Protein AF-A0A2G9U9J7-F1 (afdb_monomer_lite)

Organism: Teladorsagia circumcincta (NCBI:txid45464)

Structure (mmCIF, N/CA/C/O backbone):
data_AF-A0A2G9U9J7-F1
#
_entry.id   AF-A0A2G9U9J7-F1
#
loop_
_atom_site.group_PDB
_atom_site.id
_atom_site.type_symbol
_atom_site.label_atom_id
_atom_site.label_alt_id
_atom_site.label_comp_id
_atom_site.label_asym_id
_atom_site.label_entity_id
_atom_site.label_seq_id
_atom_site.pdbx_PDB_ins_code
_atom_site.Cartn_x
_atom_site.Cartn_y
_atom_site.Cartn_z
_atom_site.occupancy
_atom_site.B_iso_or_equiv
_atom_site.auth_seq_id
_atom_site.auth_comp_id
_atom_site.auth_asym_id
_atom_site.auth_atom_id
_atom_site.pdbx_PDB_model_num
ATOM 1 N N . MET A 1 1 ? -18.001 -0.379 -33.365 1.00 44.28 1 MET A N 1
ATOM 2 C CA . MET A 1 1 ? -17.902 -1.811 -33.710 1.00 44.28 1 MET A CA 1
ATOM 3 C C . MET A 1 1 ? -16.550 -2.034 -34.376 1.00 44.28 1 MET A C 1
ATOM 5 O O . MET A 1 1 ? -16.417 -1.733 -35.549 1.00 44.28 1 MET A O 1
ATOM 9 N N . GLN A 1 2 ? -15.537 -2.455 -33.617 1.00 35.00 2 GLN A N 1
ATOM 10 C CA . GLN A 1 2 ? -14.385 -3.209 -34.125 1.00 35.00 2 GLN A CA 1
ATOM 11 C C . GLN A 1 2 ? -13.607 -3.737 -32.919 1.00 35.00 2 GLN A C 1
ATOM 13 O O . GLN A 1 2 ? -13.114 -2.971 -32.096 1.00 35.00 2 GLN A O 1
ATOM 18 N N . ALA A 1 3 ? -13.608 -5.059 -32.786 1.00 45.19 3 ALA A N 1
ATOM 19 C CA . ALA A 1 3 ? -12.825 -5.800 -31.817 1.00 45.19 3 ALA A CA 1
ATOM 20 C C . ALA A 1 3 ? -11.381 -5.915 -32.323 1.00 45.19 3 ALA A C 1
ATOM 22 O O . ALA A 1 3 ? -11.178 -6.211 -33.499 1.00 45.19 3 ALA A O 1
ATOM 23 N N . VAL A 1 4 ? -10.398 -5.756 -31.437 1.00 41.28 4 VAL A N 1
ATOM 24 C CA . VAL A 1 4 ? -9.069 -6.351 -31.619 1.00 41.28 4 VAL A CA 1
ATOM 25 C C . VAL A 1 4 ? -8.731 -7.078 -30.325 1.00 41.28 4 VAL A C 1
ATOM 27 O O . VAL A 1 4 ? -8.764 -6.495 -29.243 1.00 41.28 4 VAL A O 1
ATOM 30 N N . GLY A 1 5 ? -8.544 -8.388 -30.463 1.00 36.00 5 GLY A N 1
ATOM 31 C CA . GLY A 1 5 ? -8.403 -9.346 -29.380 1.00 36.00 5 GLY A CA 1
ATOM 32 C C . GLY A 1 5 ? -7.062 -9.288 -28.654 1.00 36.00 5 GLY A C 1
ATOM 33 O O . GLY A 1 5 ? -6.067 -8.744 -29.126 1.00 36.00 5 GLY A O 1
ATOM 34 N N . ILE A 1 6 ? -7.094 -9.895 -27.476 1.00 50.31 6 ILE A N 1
ATOM 35 C CA . ILE A 1 6 ? -5.992 -10.139 -26.555 1.00 50.31 6 ILE A CA 1
ATOM 36 C C . ILE A 1 6 ? -5.153 -11.295 -27.116 1.00 50.31 6 ILE A C 1
ATOM 38 O O . ILE A 1 6 ? -5.718 -12.307 -27.524 1.00 50.31 6 ILE A O 1
ATOM 42 N N . SER A 1 7 ? -3.825 -11.177 -27.098 1.00 34.78 7 SER A N 1
ATOM 43 C CA . SER A 1 7 ? -2.914 -12.327 -27.183 1.00 34.78 7 SER A CA 1
ATOM 44 C C . SER A 1 7 ? -1.520 -11.922 -26.696 1.00 34.78 7 SER A C 1
ATOM 46 O O . SER A 1 7 ? -0.608 -11.706 -27.491 1.00 34.78 7 SER A O 1
ATOM 48 N N . PHE A 1 8 ? -1.346 -11.811 -25.380 1.00 37.84 8 PHE A N 1
ATOM 49 C CA . PHE A 1 8 ? -0.042 -12.071 -24.772 1.00 37.84 8 PHE A CA 1
ATOM 50 C C . PHE A 1 8 ? -0.133 -13.477 -24.188 1.00 37.84 8 PHE A C 1
ATOM 52 O O . PHE A 1 8 ? -0.833 -13.703 -23.206 1.00 37.84 8 PHE A O 1
ATOM 59 N N . VAL A 1 9 ? 0.492 -14.432 -24.871 1.00 34.09 9 VAL A N 1
ATOM 60 C CA . VAL A 1 9 ? 0.689 -15.784 -24.356 1.00 34.09 9 VAL A CA 1
ATOM 61 C C . VAL A 1 9 ? 1.890 -15.695 -23.424 1.00 34.09 9 VAL A C 1
ATOM 63 O O . VAL A 1 9 ? 3.011 -15.475 -23.881 1.00 34.09 9 VAL A O 1
ATOM 66 N N . GLU A 1 10 ? 1.662 -15.804 -22.116 1.00 42.12 10 GLU A N 1
ATOM 67 C CA . GLU A 1 10 ? 2.739 -16.080 -21.167 1.00 42.12 10 GLU A CA 1
ATOM 68 C C . GLU A 1 10 ? 3.299 -17.461 -21.505 1.00 42.12 10 GLU A C 1
ATOM 70 O O . GLU A 1 10 ? 2.714 -18.502 -21.204 1.00 42.12 10 GLU A O 1
ATOM 75 N N . HIS A 1 11 ? 4.420 -17.476 -22.215 1.00 41.00 11 HIS A N 1
ATOM 76 C CA . HIS A 1 11 ? 5.154 -18.700 -22.456 1.00 41.00 11 HIS A CA 1
ATOM 77 C C . HIS A 1 11 ? 5.848 -19.112 -21.154 1.00 41.00 11 HIS A C 1
ATOM 79 O O . HIS A 1 11 ? 6.954 -18.672 -20.852 1.00 41.00 11 HIS A O 1
ATOM 85 N N . HIS A 1 12 ? 5.185 -19.979 -20.389 1.00 47.78 12 HIS A N 1
ATOM 86 C CA . HIS A 1 12 ? 5.797 -20.781 -19.332 1.00 47.78 12 HIS A CA 1
ATOM 87 C C . HIS A 1 12 ? 6.732 -21.829 -19.957 1.00 47.78 12 HIS A C 1
ATOM 89 O O . HIS A 1 12 ? 6.427 -23.019 -19.945 1.00 47.78 12 HIS A O 1
ATOM 95 N N . LEU A 1 13 ? 7.851 -21.402 -20.552 1.00 50.25 13 LEU A N 1
ATOM 96 C CA . LEU A 1 13 ? 8.919 -22.345 -20.878 1.00 50.25 13 LEU A CA 1
ATOM 97 C C . LEU A 1 13 ? 9.679 -22.678 -19.597 1.00 50.25 13 LEU A C 1
ATOM 99 O O . LEU A 1 13 ? 10.177 -21.793 -18.898 1.00 50.25 13 LEU A O 1
ATOM 103 N N . THR A 1 14 ? 9.766 -23.966 -19.288 1.00 59.34 14 THR A N 1
ATOM 104 C CA . THR A 1 14 ? 10.637 -24.465 -18.225 1.00 59.34 14 THR A CA 1
ATOM 105 C C . THR A 1 14 ? 12.101 -24.347 -18.653 1.00 59.34 14 THR A C 1
ATOM 107 O O . THR A 1 14 ? 12.420 -24.338 -19.842 1.00 59.34 14 THR A O 1
ATOM 110 N N . ILE A 1 15 ? 13.016 -24.253 -17.684 1.00 56.69 15 ILE A N 1
ATOM 111 C CA . ILE A 1 15 ? 14.458 -24.040 -17.927 1.00 56.69 15 ILE A CA 1
ATOM 112 C C . ILE A 1 15 ? 15.051 -25.104 -18.871 1.00 56.69 15 ILE A C 1
ATOM 114 O O . ILE A 1 15 ? 15.936 -24.797 -19.666 1.00 56.69 15 ILE A O 1
ATOM 118 N N . GLU A 1 16 ? 14.516 -26.326 -18.851 1.00 60.03 16 GLU A N 1
ATOM 119 C CA . GLU A 1 16 ? 14.898 -27.398 -19.777 1.00 60.03 16 GLU A CA 1
ATOM 120 C C . GLU A 1 16 ? 14.586 -27.062 -21.242 1.00 60.03 16 GLU A C 1
ATOM 122 O O . GLU A 1 16 ? 15.424 -27.287 -22.107 1.00 60.03 16 GLU A O 1
ATOM 127 N N . GLN A 1 17 ? 13.439 -26.440 -21.524 1.00 61.03 17 GLN A N 1
ATOM 128 C CA . GLN A 1 17 ? 13.050 -26.048 -22.885 1.00 61.03 17 GLN A CA 1
ATOM 129 C C . GLN A 1 17 ? 13.850 -24.842 -23.396 1.00 61.03 17 GLN A C 1
ATOM 131 O O . GLN A 1 17 ? 14.007 -24.660 -24.602 1.00 61.03 17 GLN A O 1
ATOM 136 N N . LEU A 1 18 ? 14.371 -24.014 -22.486 1.00 59.53 18 LEU A N 1
ATOM 137 C CA . LEU A 1 18 ? 15.220 -22.874 -22.834 1.00 59.53 18 LEU A CA 1
ATOM 138 C C . LEU A 1 18 ? 16.621 -23.318 -23.291 1.00 59.53 18 LEU A C 1
ATOM 140 O O . LEU A 1 18 ? 17.236 -22.659 -24.128 1.00 59.53 18 LEU A O 1
ATOM 144 N N . LYS A 1 19 ? 17.098 -24.456 -22.769 1.00 56.75 19 LYS A N 1
ATOM 145 C CA . LYS A 1 19 ? 18.410 -25.038 -23.081 1.00 56.75 19 LYS A CA 1
ATOM 146 C C . LYS A 1 19 ? 18.500 -25.550 -24.521 1.00 56.75 19 LYS A C 1
ATOM 148 O O . LYS A 1 19 ? 19.549 -25.427 -25.141 1.00 56.75 19 LYS A O 1
ATOM 153 N N . ASP A 1 20 ? 17.390 -26.037 -25.070 1.00 59.91 20 ASP A N 1
ATOM 154 C CA . ASP A 1 20 ? 17.310 -26.487 -26.466 1.00 59.91 20 ASP A CA 1
ATOM 155 C C . ASP A 1 20 ? 17.302 -25.319 -27.470 1.00 59.91 20 ASP A C 1
ATOM 157 O O . ASP A 1 20 ? 17.722 -25.475 -28.616 1.00 59.91 20 ASP A O 1
ATOM 161 N N . LEU A 1 21 ? 16.847 -24.133 -27.046 1.00 57.69 21 LEU A N 1
ATOM 162 C CA . LEU A 1 21 ? 16.817 -22.918 -27.872 1.00 57.69 21 LEU A CA 1
ATOM 163 C C . LEU A 1 21 ? 18.169 -22.190 -27.918 1.00 57.69 21 LEU A C 1
ATOM 165 O O . LEU A 1 21 ? 18.455 -21.507 -28.900 1.00 57.69 21 LEU A O 1
ATOM 169 N N . TYR A 1 22 ? 18.996 -22.344 -26.881 1.00 55.12 22 TYR A N 1
ATOM 170 C CA . TYR A 1 22 ? 20.322 -21.727 -26.774 1.00 55.12 22 TYR A CA 1
ATOM 171 C C . TYR A 1 22 ? 21.351 -22.742 -26.246 1.00 55.12 22 TYR A C 1
ATOM 173 O O . TYR A 1 22 ? 21.801 -22.630 -25.099 1.00 55.12 22 TYR A O 1
ATOM 181 N N . PRO A 1 23 ? 21.736 -23.729 -27.075 1.00 56.53 23 PRO A N 1
ATOM 182 C CA . PRO A 1 23 ? 22.537 -24.882 -26.655 1.00 56.53 23 PRO A CA 1
ATOM 183 C C . PRO A 1 23 ? 23.941 -24.519 -26.153 1.00 56.53 23 PRO A C 1
ATOM 185 O O . PRO A 1 23 ? 24.514 -25.264 -25.359 1.00 56.53 23 PRO A O 1
ATOM 188 N N . ASP A 1 24 ? 24.461 -23.359 -26.559 1.00 53.91 24 ASP A N 1
ATOM 189 C CA . ASP A 1 24 ? 25.788 -22.866 -26.174 1.00 53.91 24 ASP A CA 1
ATOM 190 C C . ASP A 1 24 ? 25.764 -21.940 -24.940 1.00 53.91 24 ASP A C 1
ATOM 192 O O . ASP A 1 24 ? 26.797 -21.404 -24.548 1.00 53.91 24 ASP A O 1
ATOM 196 N N . SER A 1 25 ? 24.596 -21.728 -24.318 1.00 56.06 25 SER A N 1
ATOM 197 C CA . SER A 1 25 ? 24.459 -20.883 -23.124 1.00 56.06 25 SER A CA 1
ATOM 198 C C . SER A 1 25 ? 24.381 -21.729 -21.852 1.00 56.06 25 SER A C 1
ATOM 200 O O . SER A 1 25 ? 23.461 -22.525 -21.655 1.00 56.06 25 SER A O 1
ATOM 202 N N . TYR A 1 26 ? 25.365 -21.574 -20.966 1.00 60.03 26 TYR A N 1
ATOM 203 C CA . TYR A 1 26 ? 25.379 -22.258 -19.676 1.00 60.03 26 TYR A CA 1
ATOM 204 C C . TYR A 1 26 ? 24.763 -21.359 -18.602 1.00 60.03 26 TYR A C 1
ATOM 206 O O . TYR A 1 26 ? 25.344 -20.337 -18.245 1.00 60.03 26 TYR A O 1
ATOM 214 N N . ILE A 1 27 ? 23.593 -21.743 -18.078 1.00 57.31 27 ILE A N 1
ATOM 215 C CA . ILE A 1 27 ? 22.901 -21.028 -16.996 1.00 57.31 27 ILE A CA 1
ATOM 216 C C . ILE A 1 27 ? 22.940 -21.876 -15.724 1.00 57.31 27 ILE A C 1
ATOM 218 O O . ILE A 1 27 ? 22.345 -22.953 -15.653 1.00 57.31 27 ILE A O 1
ATOM 222 N N . HIS A 1 28 ? 23.644 -21.385 -14.705 1.00 56.62 28 HIS A N 1
ATOM 223 C CA . HIS A 1 28 ? 23.811 -22.080 -13.433 1.00 56.62 28 HIS A CA 1
ATOM 224 C C . HIS A 1 28 ? 22.653 -21.723 -12.483 1.00 56.62 28 HIS A C 1
ATOM 226 O O . HIS A 1 28 ? 22.542 -20.591 -12.022 1.00 56.62 28 HIS A O 1
ATOM 232 N N . HIS A 1 29 ? 21.795 -22.698 -12.165 1.00 51.25 29 HIS A N 1
ATOM 233 C CA . HIS A 1 29 ? 20.535 -22.471 -11.434 1.00 51.25 29 HIS A CA 1
ATOM 234 C C . HIS A 1 29 ? 20.713 -21.948 -9.994 1.00 51.25 29 HIS A C 1
ATOM 236 O O . HIS A 1 29 ? 19.921 -21.137 -9.526 1.00 51.25 29 HIS A O 1
ATOM 242 N N . GLU A 1 30 ? 21.750 -22.401 -9.287 1.00 50.97 30 GLU A N 1
ATOM 243 C CA . GLU A 1 30 ? 22.008 -22.006 -7.891 1.00 50.97 30 GLU A CA 1
ATOM 244 C C . GLU A 1 30 ? 22.926 -20.783 -7.745 1.00 50.97 30 GLU A C 1
ATOM 246 O O . GLU A 1 30 ? 22.867 -20.102 -6.725 1.00 50.97 30 GLU A O 1
ATOM 251 N N . PHE A 1 31 ? 23.752 -20.484 -8.756 1.00 57.00 31 PHE A N 1
ATOM 252 C CA . PHE A 1 31 ? 24.765 -19.418 -8.712 1.00 57.00 31 PHE A CA 1
ATOM 253 C C . PHE A 1 31 ? 24.794 -18.659 -10.047 1.00 57.00 31 PHE A C 1
ATOM 255 O O . PHE A 1 31 ? 25.659 -18.929 -10.887 1.00 57.00 31 PHE A O 1
ATOM 262 N N . PRO A 1 32 ? 23.847 -17.730 -10.276 1.00 55.69 32 PRO A N 1
ATOM 263 C CA . PRO A 1 32 ? 23.648 -17.067 -11.565 1.00 55.69 32 PRO A CA 1
ATOM 264 C C . PRO A 1 32 ? 24.896 -16.346 -12.086 1.00 55.69 32 PRO A C 1
ATOM 266 O O . PRO A 1 32 ? 25.108 -16.306 -13.295 1.00 55.69 32 PRO A O 1
ATOM 269 N N . GLU A 1 33 ? 25.753 -15.845 -11.190 1.00 53.34 33 GLU A N 1
ATOM 270 C CA . GLU A 1 33 ? 27.039 -15.205 -11.504 1.00 53.34 33 GLU A CA 1
ATOM 271 C C . GLU A 1 33 ? 28.073 -16.114 -12.191 1.00 53.34 33 GLU A C 1
ATOM 273 O O . GLU A 1 33 ? 29.082 -15.622 -12.688 1.00 53.34 33 GLU A O 1
ATOM 278 N N . ARG A 1 34 ? 27.845 -17.433 -12.219 1.00 57.00 34 ARG A N 1
ATOM 279 C CA . ARG A 1 34 ? 28.685 -18.411 -12.932 1.00 57.00 34 ARG A CA 1
ATOM 280 C C . ARG A 1 34 ? 28.129 -18.801 -14.302 1.00 57.00 34 ARG A C 1
ATOM 282 O O . ARG A 1 34 ? 28.636 -19.738 -14.911 1.00 57.00 34 ARG A O 1
ATOM 289 N N . SER A 1 35 ? 27.064 -18.140 -14.747 1.00 60.69 35 SER A N 1
ATOM 290 C CA . SER A 1 35 ? 26.486 -18.363 -16.070 1.00 60.69 35 SER A CA 1
ATOM 291 C C . SER A 1 35 ? 27.290 -17.602 -17.121 1.00 60.69 35 SER A C 1
ATOM 293 O O . SER A 1 35 ? 27.672 -16.450 -16.899 1.00 60.69 35 SER A O 1
ATOM 295 N N . ASP A 1 36 ? 27.538 -18.231 -18.265 1.00 56.69 36 ASP A N 1
ATOM 296 C CA . ASP A 1 36 ? 28.312 -17.605 -19.336 1.00 56.69 36 ASP A CA 1
ATOM 297 C C . ASP A 1 36 ? 27.537 -16.420 -19.932 1.00 56.69 36 ASP A C 1
ATOM 299 O O . ASP A 1 36 ? 26.373 -16.542 -20.315 1.00 56.69 36 ASP A O 1
ATOM 303 N N . GLY A 1 37 ? 28.190 -15.254 -19.988 1.00 52.03 37 GLY A N 1
ATOM 304 C CA . GLY A 1 37 ? 27.630 -14.019 -20.551 1.00 52.03 37 GLY A CA 1
ATOM 305 C C . GLY A 1 37 ? 27.376 -12.880 -19.558 1.00 52.03 37 GLY A C 1
ATOM 306 O O . GLY A 1 37 ? 27.010 -11.793 -19.990 1.00 52.03 37 GLY A O 1
ATOM 307 N N . LEU A 1 38 ? 27.611 -13.070 -18.255 1.00 45.81 38 LEU A N 1
ATOM 308 C CA . LEU A 1 38 ? 27.608 -11.977 -17.273 1.00 45.81 38 LEU A CA 1
ATOM 309 C C . LEU A 1 38 ? 29.035 -11.671 -16.807 1.00 45.81 38 LEU A C 1
ATOM 311 O O . LEU A 1 38 ? 29.519 -12.215 -15.817 1.00 45.81 38 LEU A O 1
ATOM 315 N N . HIS A 1 39 ? 29.724 -10.764 -17.505 1.00 43.31 39 HIS A N 1
ATOM 316 C CA . HIS A 1 39 ? 30.959 -10.193 -16.968 1.00 43.31 39 HIS A CA 1
ATOM 317 C C . HIS A 1 39 ? 30.626 -9.338 -15.732 1.00 43.31 39 HIS A C 1
ATOM 319 O O . HIS A 1 39 ? 29.642 -8.597 -15.716 1.00 43.31 39 HIS A O 1
ATOM 325 N N . SER A 1 40 ? 31.461 -9.425 -14.696 1.00 50.28 40 SER A N 1
ATOM 326 C CA . SER A 1 40 ? 31.263 -8.839 -13.355 1.00 50.28 40 SER A CA 1
ATOM 327 C C . SER A 1 40 ? 30.944 -7.333 -13.302 1.00 50.28 40 SER A C 1
ATOM 329 O O . SER A 1 40 ? 30.443 -6.851 -12.288 1.00 50.28 40 SER A O 1
ATOM 331 N N . GLU A 1 41 ? 31.188 -6.587 -14.380 1.00 47.75 41 GLU A N 1
ATOM 332 C CA . GLU A 1 41 ? 30.831 -5.169 -14.521 1.00 47.75 41 GLU A CA 1
ATOM 333 C C . GLU A 1 41 ? 29.389 -4.948 -15.032 1.00 47.75 41 GLU A C 1
ATOM 335 O O . GLU A 1 41 ? 28.735 -3.998 -14.602 1.00 47.75 41 GLU A O 1
ATOM 340 N N . GLU A 1 42 ? 28.848 -5.840 -15.873 1.00 43.56 42 GLU A N 1
ATOM 341 C CA . GLU A 1 42 ? 27.460 -5.783 -16.376 1.00 43.56 42 GLU A CA 1
ATOM 342 C C . GLU A 1 42 ? 26.447 -6.393 -15.393 1.00 43.56 42 GLU A C 1
ATOM 344 O O . G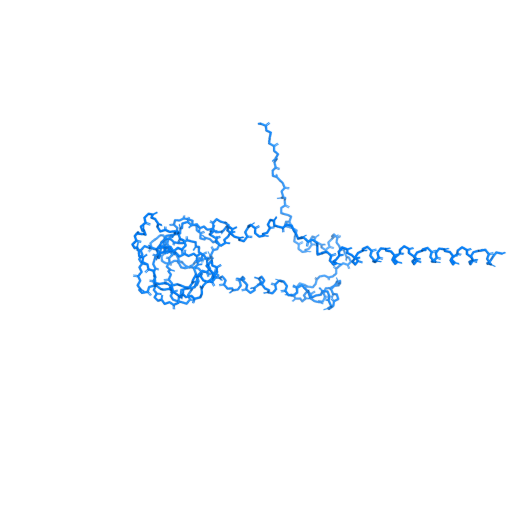LU A 1 42 ? 25.261 -6.065 -15.429 1.00 43.56 42 GLU A O 1
ATOM 349 N N . ALA A 1 43 ? 26.923 -7.163 -14.409 1.00 42.44 43 ALA A N 1
ATOM 350 C CA . ALA A 1 43 ? 26.151 -7.604 -13.245 1.00 42.44 43 ALA A CA 1
ATOM 351 C C . ALA A 1 43 ? 25.824 -6.467 -12.247 1.00 42.44 43 ALA A C 1
ATOM 353 O O . ALA A 1 43 ? 25.405 -6.727 -11.117 1.00 42.44 43 ALA A O 1
ATOM 354 N N . ARG A 1 44 ? 25.954 -5.195 -12.654 1.00 38.12 44 ARG A N 1
ATOM 355 C CA . ARG A 1 44 ? 25.369 -4.041 -11.958 1.00 38.12 44 ARG A CA 1
ATOM 356 C C . ARG A 1 44 ? 24.040 -3.586 -12.595 1.00 38.12 44 ARG A C 1
ATOM 358 O O . ARG A 1 44 ? 23.952 -2.445 -13.042 1.00 38.12 44 ARG A O 1
ATOM 365 N N . PRO A 1 45 ? 22.928 -4.342 -12.486 1.00 40.53 45 PRO A N 1
ATOM 366 C CA . PRO A 1 45 ? 21.595 -3.745 -12.503 1.00 40.53 45 PRO A CA 1
ATOM 367 C C . PRO A 1 45 ? 21.230 -3.174 -11.114 1.00 40.53 45 PRO A C 1
ATOM 369 O O . PRO A 1 45 ? 20.057 -3.107 -10.750 1.00 40.53 45 PRO A O 1
ATOM 372 N N . PHE A 1 46 ? 22.217 -2.805 -10.287 1.00 43.16 46 PHE A N 1
ATOM 373 C CA . PHE A 1 46 ? 21.990 -2.682 -8.849 1.00 43.16 46 PHE A CA 1
ATOM 374 C C . PHE A 1 46 ? 21.372 -1.350 -8.412 1.00 43.16 46 PHE A C 1
ATOM 376 O O . PHE A 1 46 ? 20.459 -1.371 -7.606 1.00 43.16 46 PHE A O 1
ATOM 383 N N . CYS A 1 47 ? 21.716 -0.190 -8.978 1.00 41.22 47 CYS A N 1
ATOM 384 C CA . CYS A 1 47 ? 21.254 1.058 -8.346 1.00 41.22 47 CYS A CA 1
ATOM 385 C C . CYS A 1 47 ? 19.741 1.338 -8.516 1.00 41.22 47 CYS A C 1
ATOM 387 O O . CYS A 1 47 ? 19.102 1.858 -7.608 1.00 41.22 47 CYS A O 1
ATOM 389 N N . TYR A 1 48 ? 19.122 0.952 -9.640 1.00 40.97 48 TYR A N 1
ATOM 390 C CA . TYR A 1 48 ? 17.679 1.176 -9.839 1.00 40.97 48 TYR A CA 1
ATOM 391 C C . TYR A 1 48 ? 16.820 0.042 -9.257 1.00 40.97 48 TYR A C 1
ATOM 393 O O . TYR A 1 48 ? 15.770 0.285 -8.659 1.00 40.97 48 TYR A O 1
ATOM 401 N N . PHE A 1 49 ? 17.282 -1.207 -9.381 1.00 42.34 49 PHE A N 1
ATOM 402 C CA . PHE A 1 49 ? 16.542 -2.365 -8.882 1.00 42.34 49 PHE A CA 1
ATOM 403 C C . PHE A 1 49 ? 16.642 -2.516 -7.362 1.00 42.34 49 PHE A C 1
ATOM 405 O O . PHE A 1 49 ? 15.725 -3.046 -6.745 1.00 42.34 49 PHE A O 1
ATOM 412 N N . GLU A 1 50 ? 17.710 -2.021 -6.735 1.00 38.38 50 GLU A N 1
ATOM 413 C CA . GLU A 1 50 ? 17.839 -1.989 -5.277 1.00 38.38 50 GLU A CA 1
ATOM 414 C C . GLU A 1 50 ? 16.898 -0.954 -4.658 1.00 38.38 50 GLU A C 1
ATOM 416 O O . GLU A 1 50 ? 16.268 -1.250 -3.646 1.00 38.38 50 GLU A O 1
ATOM 421 N N . VAL A 1 51 ? 16.665 0.190 -5.314 1.00 42.06 51 VAL A N 1
ATOM 422 C CA . VAL A 1 51 ? 15.615 1.136 -4.901 1.00 42.06 51 VAL A CA 1
ATOM 423 C C . VAL A 1 51 ? 14.239 0.466 -4.990 1.00 42.06 51 VAL A C 1
ATOM 425 O O . VAL A 1 51 ? 13.499 0.476 -4.011 1.00 42.06 51 VAL A O 1
ATOM 428 N N . LEU A 1 52 ? 13.914 -0.226 -6.087 1.00 46.97 52 LEU A N 1
ATOM 429 C CA . LEU A 1 52 ? 12.637 -0.946 -6.210 1.00 46.97 52 LEU A CA 1
ATOM 430 C C . LEU A 1 52 ? 12.506 -2.125 -5.224 1.00 46.97 52 LEU A C 1
ATOM 432 O O . LEU A 1 52 ? 11.458 -2.289 -4.598 1.00 46.97 52 LEU A O 1
ATOM 436 N N . LYS A 1 53 ? 13.569 -2.907 -4.992 1.00 42.00 53 LYS A N 1
ATOM 437 C CA . LYS A 1 53 ? 13.607 -3.963 -3.961 1.00 42.00 53 LYS A CA 1
ATOM 438 C C . LYS A 1 53 ? 13.459 -3.400 -2.550 1.00 42.00 53 LYS A C 1
ATOM 440 O O . LYS A 1 53 ? 12.814 -4.038 -1.721 1.00 42.00 53 LYS A O 1
ATOM 445 N N . SER A 1 54 ? 13.995 -2.209 -2.288 1.00 37.88 54 SER A N 1
ATOM 446 C CA . SER A 1 54 ? 13.788 -1.488 -1.028 1.00 37.88 54 SER A CA 1
ATOM 447 C C . SER A 1 54 ? 12.313 -1.134 -0.851 1.00 37.88 54 SER A C 1
ATOM 449 O O . SER A 1 54 ? 11.755 -1.404 0.204 1.00 37.88 54 SER A O 1
ATOM 451 N N . PHE A 1 55 ? 11.636 -0.650 -1.899 1.00 47.69 55 PHE A N 1
ATOM 452 C CA . PHE A 1 55 ? 10.184 -0.423 -1.868 1.00 47.69 55 PHE A CA 1
ATOM 453 C C . PHE A 1 55 ? 9.382 -1.718 -1.668 1.00 47.69 55 PHE A C 1
ATOM 455 O O . PHE A 1 55 ? 8.374 -1.714 -0.965 1.00 47.69 55 PHE A O 1
ATOM 462 N N . THR A 1 56 ? 9.837 -2.838 -2.234 1.00 46.78 56 THR A N 1
ATOM 463 C CA . THR A 1 56 ? 9.110 -4.118 -2.158 1.00 46.78 56 THR A CA 1
ATOM 464 C C . THR A 1 56 ? 9.268 -4.796 -0.792 1.00 46.78 56 THR A C 1
ATOM 466 O O . THR A 1 56 ? 8.303 -5.340 -0.269 1.00 46.78 56 THR A O 1
ATOM 469 N N . LYS A 1 57 ? 10.450 -4.703 -0.161 1.00 43.75 57 LYS A N 1
ATOM 470 C CA . LYS A 1 57 ? 10.693 -5.181 1.217 1.00 43.75 57 LYS A CA 1
ATOM 471 C C . LYS A 1 57 ? 9.980 -4.360 2.292 1.00 43.75 57 LYS A C 1
ATOM 473 O O . LYS A 1 57 ? 9.894 -4.807 3.431 1.00 43.75 57 LYS A O 1
ATOM 478 N N . LEU A 1 58 ? 9.508 -3.165 1.948 1.00 47.47 58 LEU A N 1
ATOM 479 C CA . LEU A 1 58 ? 8.750 -2.318 2.859 1.00 47.47 58 LEU A CA 1
ATOM 480 C C . LEU A 1 58 ? 7.259 -2.649 2.849 1.00 47.47 58 LEU A C 1
ATOM 482 O O . LEU A 1 58 ? 6.592 -2.282 3.804 1.00 47.47 58 LEU A O 1
ATOM 486 N N . LEU A 1 59 ? 6.725 -3.334 1.833 1.00 55.97 59 LEU A N 1
ATOM 487 C CA . LEU A 1 59 ? 5.311 -3.706 1.797 1.00 55.97 59 LEU A CA 1
ATOM 488 C C . LEU A 1 59 ? 5.049 -4.878 2.755 1.00 55.97 59 LEU A C 1
ATOM 490 O O . LEU A 1 59 ? 5.841 -5.823 2.792 1.00 55.97 59 LEU A O 1
ATOM 494 N N . PRO A 1 60 ? 3.947 -4.843 3.523 1.00 58.28 60 PRO A N 1
ATOM 495 C CA . PRO A 1 60 ? 3.590 -5.957 4.384 1.00 58.28 60 PRO A CA 1
ATOM 496 C C . PRO A 1 60 ? 3.378 -7.170 3.477 1.00 58.28 60 PRO A C 1
ATOM 498 O O . PRO A 1 60 ? 2.570 -7.130 2.549 1.00 58.28 60 PRO A O 1
ATOM 501 N N . SER A 1 61 ? 4.150 -8.232 3.692 1.00 70.31 61 SER A N 1
ATOM 502 C CA . SER A 1 61 ? 4.032 -9.464 2.901 1.00 70.31 61 SER A CA 1
ATOM 503 C C . SER A 1 61 ? 2.690 -10.142 3.170 1.00 70.31 61 SER A C 1
ATOM 505 O O . SER A 1 61 ? 2.109 -10.779 2.294 1.00 70.31 61 SER A O 1
ATOM 507 N N . LYS A 1 62 ? 2.191 -9.954 4.392 1.00 86.25 62 LYS A N 1
ATOM 508 C CA . LYS A 1 62 ? 0.965 -10.536 4.903 1.00 86.25 62 LYS A CA 1
ATOM 509 C C . LYS A 1 62 ? 0.155 -9.509 5.683 1.00 86.25 62 LYS A C 1
ATOM 511 O O . LYS A 1 62 ? 0.714 -8.577 6.261 1.00 86.25 62 LYS A O 1
ATOM 516 N N . ALA A 1 63 ? -1.153 -9.712 5.712 1.00 91.50 63 ALA A N 1
ATOM 517 C CA . ALA A 1 63 ? -2.101 -8.940 6.493 1.00 91.50 63 ALA A CA 1
ATOM 518 C C . ALA A 1 63 ? -3.047 -9.877 7.243 1.00 91.50 63 ALA A C 1
ATOM 520 O O . ALA A 1 63 ? -3.291 -11.005 6.817 1.00 91.50 63 ALA A O 1
ATOM 521 N N . ILE A 1 64 ? -3.605 -9.387 8.346 1.00 93.81 64 ILE A N 1
ATOM 522 C CA . ILE A 1 64 ? -4.609 -10.117 9.114 1.00 93.81 64 ILE A CA 1
ATOM 523 C C . ILE A 1 64 ? -5.979 -9.614 8.678 1.00 93.81 64 ILE A C 1
ATOM 525 O O . ILE A 1 64 ? -6.285 -8.427 8.815 1.00 93.81 64 ILE A O 1
ATOM 529 N N . VAL A 1 65 ? -6.792 -10.518 8.141 1.00 96.19 65 VAL A N 1
ATOM 530 C CA . VAL A 1 65 ? -8.167 -10.245 7.722 1.00 96.19 65 VAL A CA 1
ATOM 531 C C . VAL A 1 65 ? -9.154 -11.065 8.536 1.00 96.19 65 VAL A C 1
ATOM 533 O O . VAL A 1 65 ? -8.820 -12.140 9.024 1.00 96.19 65 VAL A O 1
ATOM 536 N N . ILE A 1 66 ? -10.383 -10.578 8.658 1.00 93.31 66 ILE A N 1
ATOM 537 C CA . ILE A 1 66 ? -11.496 -11.329 9.232 1.00 93.31 66 ILE A CA 1
ATOM 538 C C . ILE A 1 66 ? -12.321 -11.891 8.077 1.00 93.31 66 ILE A C 1
ATOM 540 O O . ILE A 1 66 ? -13.000 -11.147 7.367 1.00 93.31 66 ILE A O 1
ATOM 544 N N . ARG A 1 67 ? -12.264 -13.210 7.892 1.00 93.31 67 ARG A N 1
ATOM 545 C CA . ARG A 1 67 ? -13.061 -13.955 6.906 1.00 93.31 67 ARG A CA 1
ATOM 546 C C . ARG A 1 67 ? -13.684 -15.155 7.608 1.00 93.31 67 ARG A C 1
ATOM 548 O O . ARG A 1 67 ? -13.025 -15.794 8.419 1.00 93.31 67 ARG A O 1
ATOM 555 N N . ASP A 1 68 ? -14.949 -15.444 7.318 1.00 92.00 68 ASP A N 1
ATOM 556 C CA . ASP A 1 68 ? -15.715 -16.505 7.996 1.00 92.00 68 ASP A CA 1
ATOM 557 C C . ASP A 1 68 ? -15.760 -16.341 9.529 1.00 92.00 68 ASP A C 1
ATOM 559 O O . ASP A 1 68 ? -15.753 -17.318 10.268 1.00 92.00 68 ASP A O 1
ATOM 563 N N . CYS A 1 69 ? -15.785 -15.089 10.006 1.00 91.06 69 CYS A N 1
ATOM 564 C CA . CYS A 1 69 ? -15.736 -14.729 11.431 1.00 91.06 69 CYS A CA 1
ATOM 565 C C . CYS A 1 69 ? -14.457 -15.159 12.177 1.00 91.06 69 CYS A C 1
ATOM 567 O O . CYS A 1 69 ? -14.430 -15.110 13.405 1.00 91.06 69 CYS A O 1
ATOM 569 N N . GLU A 1 70 ? -13.389 -15.503 11.457 1.00 91.31 70 GLU A N 1
ATOM 570 C CA . GLU A 1 70 ? -12.092 -15.875 12.025 1.00 91.31 70 GLU A CA 1
ATOM 571 C C . GLU A 1 70 ? -10.976 -14.952 11.519 1.00 91.31 70 GLU A C 1
ATOM 573 O O . GLU A 1 70 ? -11.006 -14.480 10.377 1.00 91.31 70 GLU A O 1
ATOM 578 N N . GLU A 1 71 ? -9.970 -14.706 12.364 1.00 93.00 71 GLU A N 1
ATOM 579 C CA . GLU A 1 71 ? -8.739 -14.022 11.956 1.00 93.00 71 GLU A CA 1
ATOM 580 C C . GLU A 1 71 ? -7.895 -14.957 11.084 1.00 93.00 71 GLU A C 1
ATOM 582 O O . GLU A 1 71 ? -7.468 -16.026 11.522 1.00 93.00 71 GLU A O 1
ATOM 587 N N . LYS A 1 72 ? -7.627 -14.541 9.846 1.00 93.06 72 LYS A N 1
ATOM 588 C CA . LYS A 1 72 ? -6.804 -15.276 8.886 1.00 93.06 72 LYS A CA 1
ATOM 589 C C . LYS A 1 72 ? -5.664 -14.391 8.410 1.00 93.06 72 LYS A C 1
ATOM 591 O O . LYS A 1 72 ? -5.865 -13.240 8.029 1.00 93.06 72 LYS A O 1
ATOM 596 N N . GLU A 1 73 ? -4.459 -14.942 8.419 1.00 93.62 73 GLU A N 1
ATOM 597 C CA . GLU A 1 73 ? -3.297 -14.293 7.825 1.00 93.62 73 GLU A CA 1
ATOM 598 C C . GLU A 1 73 ? -3.282 -14.595 6.319 1.00 93.62 73 GLU A C 1
ATOM 600 O O . GLU A 1 73 ? -3.210 -15.754 5.912 1.00 93.62 73 GLU A O 1
ATOM 605 N N . VAL A 1 74 ? -3.383 -13.559 5.489 1.00 92.81 74 VAL A N 1
ATOM 606 C CA . VAL A 1 74 ? -3.428 -13.667 4.022 1.00 92.81 74 VAL A CA 1
ATOM 607 C C . VAL A 1 74 ? -2.302 -12.857 3.403 1.00 92.81 74 VAL A C 1
ATOM 609 O O . VAL A 1 74 ? -1.840 -11.878 3.994 1.00 92.81 74 VAL A O 1
ATOM 612 N N . ASN A 1 75 ? -1.855 -13.232 2.204 1.00 91.44 75 ASN A N 1
ATOM 613 C CA . ASN A 1 75 ? -0.910 -12.387 1.484 1.00 91.44 75 ASN A CA 1
ATOM 614 C C . ASN A 1 75 ? -1.605 -11.090 1.073 1.00 91.44 75 ASN A C 1
ATOM 616 O O . ASN A 1 75 ? -2.796 -11.075 0.763 1.00 91.44 75 ASN A O 1
ATOM 620 N N . THR A 1 76 ? -0.848 -9.998 1.014 1.00 88.81 76 THR A N 1
ATOM 621 C CA . THR A 1 76 ? -1.390 -8.691 0.606 1.00 88.81 76 THR A CA 1
ATOM 622 C C . THR A 1 76 ? -1.990 -8.709 -0.808 1.00 88.81 76 THR A C 1
ATOM 624 O O . THR A 1 76 ? -2.887 -7.924 -1.110 1.00 88.81 76 THR A O 1
ATOM 627 N N . GLU A 1 77 ? -1.525 -9.617 -1.667 1.00 88.06 77 GLU A N 1
ATOM 628 C CA . GLU A 1 77 ? -2.031 -9.824 -3.031 1.00 88.06 77 GLU A CA 1
ATOM 629 C C . GLU A 1 77 ? -3.423 -10.475 -3.065 1.00 88.06 77 GLU A C 1
ATOM 631 O O . GLU A 1 77 ? -4.196 -10.211 -3.984 1.00 88.06 77 GLU A O 1
ATOM 636 N N . ASP A 1 78 ? -3.767 -11.248 -2.031 1.00 92.44 78 ASP A N 1
ATOM 637 C CA . ASP A 1 78 ? -5.033 -11.982 -1.917 1.00 92.44 78 ASP A CA 1
ATOM 638 C C . ASP A 1 78 ? -6.154 -11.140 -1.277 1.00 92.44 78 ASP A C 1
ATOM 640 O O . ASP A 1 78 ? -7.274 -11.626 -1.072 1.00 92.44 78 ASP A O 1
ATOM 644 N N . ILE A 1 79 ? -5.863 -9.885 -0.919 1.00 94.19 79 ILE A N 1
ATOM 645 C CA . ILE A 1 79 ? -6.824 -8.955 -0.320 1.00 94.19 79 ILE A CA 1
ATOM 646 C C . ILE A 1 79 ? -7.730 -8.381 -1.405 1.00 94.19 79 ILE A C 1
ATOM 648 O O . ILE A 1 79 ? -7.277 -7.852 -2.426 1.00 94.19 79 ILE A O 1
ATOM 652 N N . VAL A 1 80 ? -9.031 -8.404 -1.139 1.00 95.38 80 VAL A N 1
ATOM 653 C CA . VAL A 1 80 ? -10.070 -7.903 -2.036 1.00 95.38 80 VAL A CA 1
ATOM 654 C C . VAL A 1 80 ? -10.861 -6.771 -1.389 1.00 95.38 80 VAL A C 1
ATOM 656 O O . VAL A 1 80 ? -10.865 -6.576 -0.174 1.0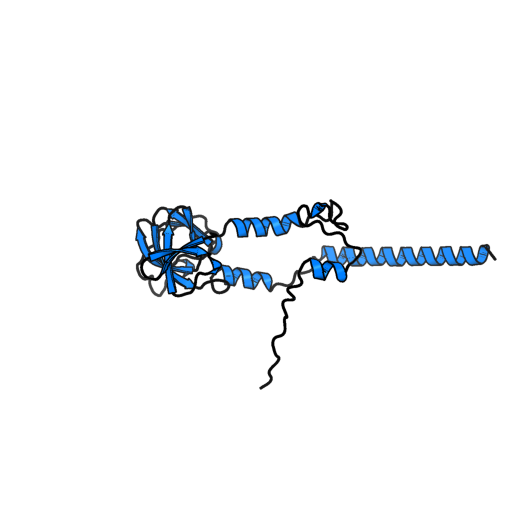0 95.38 80 VAL A O 1
ATOM 659 N N . VAL A 1 81 ? -11.540 -5.983 -2.223 1.00 97.25 81 VAL A N 1
ATOM 660 C CA . VAL A 1 81 ? -12.470 -4.953 -1.743 1.00 97.25 81 VAL A CA 1
ATOM 661 C C . VAL A 1 81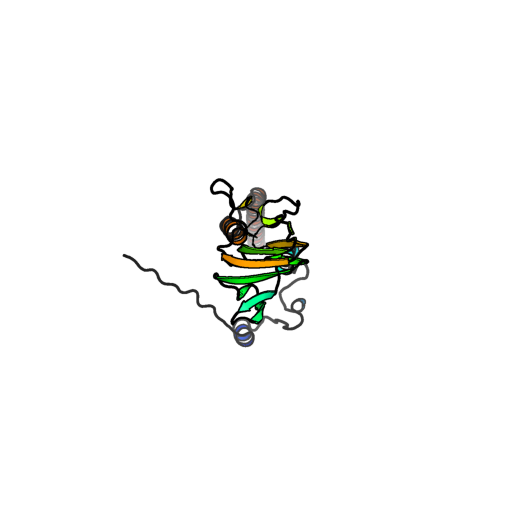 ? -13.581 -5.622 -0.934 1.00 97.25 81 VAL A C 1
ATOM 663 O O . VAL A 1 81 ? -14.163 -6.606 -1.381 1.00 97.25 81 VAL A O 1
ATOM 666 N N . GLY A 1 82 ? -13.879 -5.066 0.239 1.00 95.06 82 GLY A N 1
ATOM 667 C CA . GLY A 1 82 ? -14.857 -5.616 1.177 1.00 95.06 82 GLY A CA 1
ATOM 668 C C . GLY A 1 82 ? -14.265 -6.473 2.296 1.00 95.06 82 GLY A C 1
ATOM 669 O O . GLY A 1 82 ? -14.979 -6.748 3.257 1.00 95.06 82 GLY A O 1
ATOM 670 N N . ASP A 1 83 ? -12.981 -6.840 2.234 1.00 94.88 83 ASP A N 1
ATOM 671 C CA . ASP A 1 83 ? -12.329 -7.520 3.355 1.00 94.88 83 ASP A CA 1
ATOM 672 C C . ASP A 1 83 ? -12.280 -6.622 4.598 1.00 94.88 83 ASP A C 1
ATOM 674 O O . ASP A 1 83 ? -12.015 -5.419 4.513 1.00 94.88 83 ASP A O 1
ATOM 678 N N . LEU A 1 84 ? -12.483 -7.232 5.765 1.00 96.44 84 LEU A N 1
ATOM 679 C CA . LEU A 1 84 ? -12.201 -6.622 7.060 1.00 96.44 84 LEU A CA 1
ATOM 680 C C . LEU A 1 84 ? -10.738 -6.874 7.407 1.00 96.44 84 LEU A C 1
ATOM 682 O O . LEU A 1 84 ? -10.333 -8.022 7.535 1.00 96.44 84 LEU A O 1
ATOM 686 N N . VAL A 1 85 ? -9.953 -5.817 7.570 1.00 96.31 85 VAL A N 1
ATOM 687 C CA . VAL A 1 85 ? -8.523 -5.880 7.888 1.00 96.31 85 VAL A CA 1
ATOM 688 C C . VAL A 1 85 ? -8.303 -5.372 9.304 1.00 96.31 85 VAL A C 1
ATOM 690 O O . VAL A 1 85 ? -8.780 -4.292 9.668 1.00 96.31 85 VAL A O 1
ATOM 693 N N . ILE A 1 86 ? -7.537 -6.135 10.080 1.00 94.94 86 ILE A N 1
ATOM 694 C CA . ILE A 1 86 ? -7.051 -5.727 11.394 1.00 94.94 86 ILE A CA 1
ATOM 695 C C . ILE A 1 86 ? -5.727 -4.989 11.203 1.00 94.94 86 ILE A C 1
ATOM 697 O O . ILE A 1 86 ? -4.777 -5.510 10.618 1.00 94.94 86 ILE A O 1
ATOM 701 N N . ILE A 1 87 ? -5.673 -3.766 11.713 1.00 94.69 87 ILE A N 1
ATOM 702 C CA . ILE A 1 87 ? -4.497 -2.903 11.708 1.00 94.69 87 ILE A CA 1
ATOM 703 C C . ILE A 1 87 ? -3.868 -2.985 13.093 1.00 94.69 87 ILE A C 1
ATOM 705 O O . ILE A 1 87 ? -4.558 -2.766 14.089 1.00 94.69 87 ILE A O 1
ATOM 709 N N . ARG A 1 88 ? -2.569 -3.289 13.146 1.00 92.00 88 ARG A N 1
ATOM 710 C CA . ARG A 1 88 ? -1.798 -3.344 14.393 1.00 92.00 88 ARG A CA 1
ATOM 711 C C . ARG A 1 88 ? -0.608 -2.403 14.359 1.00 92.00 88 ARG A C 1
ATOM 713 O O . ARG A 1 88 ? -0.025 -2.184 13.290 1.00 92.00 88 ARG A O 1
ATOM 720 N N . SER A 1 89 ? -0.208 -1.910 15.523 1.00 89.94 89 SER A N 1
ATOM 721 C CA . SER A 1 89 ? 1.023 -1.130 15.658 1.00 89.94 89 SER A CA 1
ATOM 722 C C . SER A 1 89 ? 2.234 -1.880 15.088 1.00 89.94 89 SER A C 1
ATOM 724 O O . SER A 1 89 ? 2.363 -3.099 15.223 1.00 89.94 89 SER A O 1
ATOM 726 N N . GLY A 1 90 ? 3.107 -1.151 14.393 1.00 88.44 90 GLY A N 1
ATOM 727 C CA . GLY A 1 90 ? 4.294 -1.694 13.734 1.00 88.44 90 GLY A CA 1
ATOM 728 C C . GLY A 1 90 ? 4.035 -2.337 12.369 1.00 88.44 90 GLY A C 1
ATOM 729 O O . GLY A 1 90 ? 4.979 -2.763 11.703 1.00 88.44 90 GLY A O 1
ATOM 730 N N . SER A 1 91 ? 2.777 -2.406 11.925 1.00 89.44 91 SER A N 1
ATOM 731 C CA . SER A 1 91 ? 2.422 -2.929 10.605 1.00 89.44 91 SER A CA 1
ATOM 732 C C . SER A 1 91 ? 2.251 -1.818 9.571 1.00 89.44 91 SER A C 1
ATOM 734 O O . SER A 1 91 ? 1.952 -0.663 9.883 1.00 89.44 91 SER A O 1
ATOM 736 N N . ARG A 1 92 ? 2.426 -2.179 8.300 1.00 91.75 92 ARG A N 1
ATOM 737 C CA . ARG A 1 92 ? 2.028 -1.324 7.183 1.00 91.75 92 ARG A CA 1
ATOM 738 C C . ARG A 1 92 ? 0.620 -1.639 6.729 1.00 91.75 92 ARG A C 1
ATOM 740 O O . ARG A 1 92 ? 0.182 -2.785 6.757 1.00 91.75 92 ARG A O 1
ATOM 747 N N . ILE A 1 93 ? -0.049 -0.614 6.227 1.00 94.25 93 ILE A N 1
ATOM 748 C CA . ILE A 1 93 ? -1.401 -0.727 5.702 1.00 94.25 93 ILE A CA 1
ATOM 749 C C . ILE A 1 93 ? -1.352 -1.391 4.307 1.00 94.25 93 ILE A C 1
ATOM 751 O O . ILE A 1 93 ? -0.684 -0.868 3.405 1.00 94.25 93 ILE A O 1
ATOM 755 N N . PRO A 1 94 ? -2.033 -2.533 4.094 1.00 93.75 94 PRO A N 1
ATOM 756 C CA . PRO A 1 94 ? -1.875 -3.339 2.877 1.00 93.75 94 PRO A CA 1
ATOM 757 C C . PRO A 1 94 ? -2.682 -2.827 1.667 1.00 93.75 94 PRO A C 1
ATOM 759 O O . PRO A 1 94 ? -2.324 -3.087 0.515 1.00 93.75 94 PRO A O 1
ATOM 762 N N . ALA A 1 95 ? -3.753 -2.071 1.909 1.00 95.00 95 ALA A N 1
ATOM 763 C CA . ALA A 1 95 ? -4.697 -1.566 0.912 1.00 95.00 95 ALA A CA 1
ATOM 764 C C . ALA A 1 95 ? -5.245 -0.193 1.344 1.00 95.00 95 ALA A C 1
ATOM 766 O O . ALA A 1 95 ? -4.927 0.265 2.436 1.00 95.00 95 ALA A O 1
ATOM 767 N N . ASP A 1 96 ? -6.069 0.472 0.530 1.00 95.69 96 ASP A N 1
ATOM 768 C CA . ASP A 1 96 ? -6.796 1.642 1.040 1.00 95.69 96 ASP A CA 1
ATOM 769 C C . ASP A 1 96 ? -8.009 1.152 1.839 1.00 95.69 96 ASP A C 1
ATOM 771 O O . ASP A 1 96 ? -8.822 0.368 1.334 1.00 95.69 96 ASP A O 1
ATOM 775 N N . ILE A 1 97 ? -8.128 1.607 3.084 1.00 96.44 97 ILE A N 1
ATOM 776 C CA . ILE A 1 97 ? -9.042 1.061 4.089 1.00 96.44 97 ILE A CA 1
ATOM 777 C C . ILE A 1 97 ? -9.868 2.187 4.708 1.00 96.44 97 ILE A C 1
ATOM 779 O O . ILE A 1 97 ? -9.330 3.201 5.145 1.00 96.44 97 ILE A O 1
ATOM 783 N N . ARG A 1 98 ? -11.183 1.987 4.808 1.00 96.56 98 ARG A N 1
ATOM 784 C CA . ARG A 1 98 ? -12.077 2.821 5.617 1.00 96.56 98 ARG A CA 1
ATOM 785 C C . ARG A 1 98 ? -12.103 2.280 7.042 1.00 96.56 98 ARG A C 1
ATOM 787 O O . ARG A 1 98 ? -12.485 1.137 7.271 1.00 96.56 98 ARG A O 1
ATOM 794 N N . ILE A 1 99 ? -11.727 3.116 7.997 1.00 96.62 99 ILE A N 1
ATOM 795 C CA . ILE A 1 99 ? -11.573 2.733 9.400 1.00 96.62 99 ILE A CA 1
ATOM 796 C C . ILE A 1 99 ? -12.944 2.643 10.082 1.00 96.62 99 ILE A C 1
ATOM 798 O O . ILE A 1 99 ? -13.708 3.604 10.085 1.00 96.62 99 ILE A O 1
ATOM 802 N N . LEU A 1 100 ? -13.267 1.494 10.664 1.00 94.19 100 LEU A N 1
ATOM 803 C CA . LEU A 1 100 ? -14.547 1.230 11.331 1.00 94.19 100 LEU A CA 1
ATOM 804 C C . LEU A 1 100 ? -14.437 1.301 12.853 1.00 94.19 100 LEU A C 1
ATOM 806 O O . LEU A 1 100 ? -15.388 1.696 13.518 1.00 94.19 100 LEU A O 1
ATOM 810 N N . GLN A 1 101 ? -13.280 0.934 13.399 1.00 91.62 101 GLN A N 1
ATOM 811 C CA . GLN A 1 101 ? -12.999 0.979 14.829 1.00 91.62 101 GLN A CA 1
ATOM 812 C C . GLN A 1 101 ? -11.529 1.324 15.046 1.00 91.62 101 GLN A C 1
ATOM 814 O O . GLN A 1 101 ? -10.669 0.910 14.268 1.00 91.62 101 GLN A O 1
ATOM 819 N N . THR A 1 102 ? -11.240 2.086 16.098 1.00 93.06 102 THR A N 1
ATOM 820 C CA . THR A 1 102 ? -9.879 2.512 16.441 1.00 93.06 102 THR A CA 1
ATOM 821 C C . THR A 1 102 ? -9.675 2.412 17.947 1.00 93.06 102 THR A C 1
ATOM 823 O O . THR A 1 102 ? -10.615 2.604 18.719 1.00 93.06 102 THR A O 1
ATOM 826 N N . ASN A 1 103 ? -8.453 2.093 18.358 1.00 90.44 103 ASN A N 1
ATOM 827 C CA . ASN A 1 103 ? -7.987 2.164 19.733 1.00 90.44 103 ASN A CA 1
ATOM 828 C C . ASN A 1 103 ? -6.628 2.872 19.732 1.00 90.44 103 ASN A C 1
ATOM 830 O O . ASN A 1 103 ? -5.603 2.238 19.481 1.00 90.44 103 ASN A O 1
ATOM 834 N N . CYS A 1 104 ? -6.639 4.195 19.922 1.00 91.88 104 CYS A N 1
ATOM 835 C CA . CYS A 1 104 ? -5.456 5.064 19.821 1.00 91.88 104 CYS A CA 1
ATOM 836 C C . CYS A 1 104 ? -4.665 4.888 18.508 1.00 91.88 104 CYS A C 1
ATOM 838 O O . CYS A 1 104 ? -3.443 5.027 18.484 1.00 91.88 104 CYS A O 1
ATOM 840 N N . LEU A 1 105 ? -5.362 4.551 17.415 1.00 92.31 105 LEU A N 1
ATOM 841 C CA . LEU A 1 105 ? -4.734 4.268 16.128 1.00 92.31 105 LEU A CA 1
ATOM 842 C C . LEU A 1 105 ? -4.089 5.533 15.562 1.00 92.31 105 LEU A C 1
ATOM 844 O O . LEU A 1 105 ? -4.783 6.505 15.266 1.00 92.31 105 LEU A O 1
ATOM 848 N N . THR A 1 106 ? -2.784 5.481 15.334 1.00 93.88 106 THR A N 1
ATOM 849 C CA . THR A 1 106 ? -2.018 6.569 14.729 1.00 93.88 106 THR A CA 1
ATOM 850 C C . THR A 1 106 ? -1.242 6.037 13.534 1.00 93.88 106 THR A C 1
ATOM 852 O O . THR A 1 106 ? -0.556 5.017 13.630 1.00 93.88 106 THR A O 1
ATOM 855 N N . ILE A 1 107 ? -1.365 6.718 12.392 1.00 93.69 107 ILE A N 1
ATOM 856 C CA . ILE A 1 107 ? -0.713 6.313 11.144 1.00 93.69 107 ILE A CA 1
ATOM 857 C C . ILE A 1 107 ? 0.163 7.433 10.586 1.00 93.69 107 ILE A C 1
ATOM 859 O O . ILE A 1 107 ? -0.209 8.605 10.585 1.00 93.69 107 ILE A O 1
ATOM 863 N N . GLU A 1 108 ? 1.323 7.067 10.060 1.00 92.31 108 GLU A N 1
ATOM 864 C CA . GLU A 1 108 ? 2.183 7.947 9.281 1.00 92.31 108 GLU A CA 1
ATOM 865 C C . GLU A 1 108 ? 1.874 7.770 7.789 1.00 92.31 108 GLU A C 1
ATOM 867 O O . GLU A 1 108 ? 1.967 6.672 7.236 1.00 92.31 108 GLU A O 1
ATOM 872 N N . VAL A 1 109 ? 1.504 8.869 7.126 1.00 87.19 109 VAL A N 1
ATOM 873 C CA . VAL A 1 109 ? 1.054 8.889 5.722 1.00 87.19 109 VAL A CA 1
ATOM 874 C C . VAL A 1 109 ? 2.136 9.484 4.810 1.00 87.19 109 VAL A C 1
ATOM 876 O O . VAL A 1 109 ? 1.861 10.291 3.914 1.00 87.19 109 VAL A O 1
ATOM 879 N N . SER A 1 110 ? 3.396 9.119 5.052 1.00 83.50 110 SER A N 1
ATOM 880 C CA . SER A 1 110 ? 4.549 9.730 4.378 1.00 83.50 110 SER A CA 1
ATOM 881 C C . SER A 1 110 ? 4.597 9.416 2.878 1.00 83.50 110 SER A C 1
ATOM 883 O O . SER A 1 110 ? 4.966 10.267 2.073 1.00 83.50 110 SER A O 1
ATOM 885 N N . GLU A 1 111 ? 4.133 8.230 2.489 1.00 80.94 111 GLU A N 1
ATOM 886 C CA . GLU A 1 111 ? 4.196 7.687 1.132 1.00 80.94 111 GLU A CA 1
ATOM 887 C C . GLU A 1 111 ? 3.244 8.400 0.168 1.00 80.94 111 GLU A C 1
ATOM 889 O O . GLU A 1 111 ? 3.516 8.475 -1.027 1.00 80.94 111 GLU A O 1
ATOM 894 N N . VAL A 1 112 ? 2.126 8.920 0.682 1.00 78.38 112 VAL A N 1
ATOM 895 C CA . VAL A 1 112 ? 1.101 9.600 -0.126 1.00 78.38 112 VAL A CA 1
ATOM 896 C C . VAL A 1 112 ? 1.208 11.116 0.008 1.00 78.38 112 VAL A C 1
ATOM 898 O O . VAL A 1 112 ? 1.068 11.828 -0.982 1.00 78.38 112 VAL A O 1
ATOM 901 N N . THR A 1 113 ? 1.451 11.627 1.218 1.00 78.56 113 THR A N 1
ATOM 902 C CA . THR A 1 113 ? 1.429 13.078 1.484 1.00 78.56 113 THR A CA 1
ATOM 903 C C . THR A 1 113 ? 2.812 13.725 1.477 1.00 78.56 113 THR A C 1
ATOM 905 O O . THR A 1 113 ? 2.910 14.951 1.437 1.00 78.56 113 THR A O 1
ATOM 908 N N . GLY A 1 114 ? 3.886 12.934 1.570 1.00 81.12 114 GLY A N 1
ATOM 909 C CA . GLY A 1 114 ? 5.252 13.432 1.750 1.00 81.12 114 GLY A CA 1
ATOM 910 C C . GLY A 1 114 ? 5.535 14.015 3.141 1.00 81.12 114 GLY A C 1
ATOM 911 O O . GLY A 1 114 ? 6.643 14.491 3.385 1.00 81.12 114 GLY A O 1
ATOM 912 N N . LYS A 1 115 ? 4.564 13.993 4.065 1.00 76.25 115 LYS A N 1
ATOM 913 C CA . LYS A 1 115 ? 4.709 14.497 5.437 1.00 76.25 115 LYS A CA 1
ATOM 914 C C . LYS A 1 115 ? 4.943 13.330 6.396 1.00 76.25 115 LYS A C 1
ATOM 916 O O . LYS A 1 115 ? 4.173 12.377 6.406 1.00 76.25 115 LYS A O 1
ATOM 921 N N . LYS A 1 116 ? 5.971 13.435 7.241 1.00 80.38 116 LYS A N 1
ATOM 922 C CA . LYS A 1 116 ? 6.314 12.436 8.274 1.00 80.38 116 LYS A CA 1
ATOM 923 C C . LYS A 1 116 ? 5.620 12.665 9.621 1.00 80.38 116 LYS A C 1
ATOM 925 O O . LYS A 1 116 ? 6.110 12.246 10.661 1.00 80.38 116 LYS A O 1
ATOM 930 N N . THR A 1 117 ? 4.529 13.422 9.635 1.00 85.50 117 THR A N 1
ATOM 931 C CA . THR A 1 117 ? 3.795 13.698 10.873 1.00 85.50 117 THR A CA 1
ATOM 932 C C . THR A 1 117 ? 2.731 12.618 11.050 1.00 85.50 117 THR A C 1
ATOM 934 O O . THR A 1 117 ? 1.874 12.504 10.169 1.00 85.50 117 THR A O 1
ATOM 937 N N . PRO A 1 118 ? 2.766 11.831 12.140 1.00 89.38 118 PRO A N 1
ATOM 938 C CA . PRO A 1 118 ? 1.724 10.853 12.421 1.00 89.38 118 PRO A CA 1
ATOM 939 C C . PRO A 1 118 ? 0.375 11.542 12.644 1.00 89.38 118 PRO A C 1
ATOM 941 O O . PRO A 1 118 ? 0.307 12.641 13.202 1.00 89.38 118 PRO A O 1
ATOM 944 N N . VAL A 1 119 ? -0.699 10.903 12.189 1.00 91.19 119 VAL A N 1
ATOM 945 C CA . VAL A 1 119 ? -2.069 11.409 12.288 1.00 91.19 119 VAL A CA 1
ATOM 946 C C . VAL A 1 119 ? -2.925 10.388 13.025 1.00 91.19 119 VAL A C 1
ATOM 948 O O . VAL A 1 119 ? -2.978 9.216 12.647 1.00 91.19 119 VAL A O 1
ATOM 951 N N . GLU A 1 120 ? -3.613 10.845 14.068 1.00 93.81 120 GLU A N 1
ATOM 952 C CA . GLU A 1 120 ? -4.598 10.039 14.789 1.00 93.81 120 GLU A CA 1
ATOM 953 C C . GLU A 1 120 ? -5.815 9.747 13.911 1.00 93.81 120 GLU A C 1
ATOM 955 O O . GLU A 1 120 ? -6.386 10.638 13.273 1.00 93.81 120 GLU A O 1
ATOM 960 N N . CYS A 1 121 ? -6.229 8.487 13.915 1.00 93.38 121 CYS A N 1
ATOM 961 C CA . CYS A 1 121 ? -7.337 7.983 13.129 1.00 93.38 121 CYS A CA 1
ATOM 962 C C . CYS A 1 121 ? -8.635 7.889 13.935 1.00 93.38 121 CYS A C 1
ATOM 964 O O . CYS A 1 121 ? -8.641 7.542 15.116 1.00 93.38 121 CYS A O 1
ATOM 966 N N . THR A 1 122 ? -9.763 8.102 13.256 1.00 93.88 122 THR A N 1
ATOM 967 C CA . THR A 1 122 ? -11.111 7.986 13.827 1.00 93.88 122 THR A CA 1
ATOM 968 C C . THR A 1 122 ? -12.018 7.104 12.974 1.00 93.88 122 THR A C 1
ATOM 970 O O . THR A 1 122 ? -11.872 7.016 11.756 1.00 93.88 122 THR A O 1
ATOM 973 N N . ALA A 1 123 ? -12.988 6.456 13.616 1.00 93.75 123 ALA A N 1
ATOM 974 C CA . ALA A 1 123 ? -14.058 5.738 12.932 1.00 93.75 123 ALA A CA 1
ATOM 975 C C . ALA A 1 123 ? -15.127 6.686 12.360 1.00 93.75 123 ALA A C 1
ATOM 977 O O . ALA A 1 123 ? -15.852 6.322 11.428 1.00 93.75 123 ALA A O 1
ATOM 978 N N . GLU A 1 124 ? -15.221 7.908 12.891 1.00 93.75 124 GLU A N 1
ATOM 979 C CA . GLU A 1 124 ? -16.260 8.871 12.533 1.00 93.75 124 GLU A CA 1
ATOM 980 C C . GLU A 1 124 ? -16.217 9.259 11.051 1.00 93.75 124 GLU A C 1
ATOM 982 O O . GLU A 1 124 ? -15.183 9.225 10.378 1.00 93.75 124 GLU A O 1
ATOM 987 N N . ALA A 1 125 ? -17.381 9.603 10.503 1.00 91.38 125 ALA A N 1
ATOM 988 C CA . ALA A 1 125 ? -17.458 10.099 9.141 1.00 91.38 125 ALA A CA 1
ATOM 989 C C . ALA A 1 125 ? -16.798 11.483 9.058 1.00 91.38 125 ALA A C 1
ATOM 991 O O . ALA A 1 125 ? -17.158 12.398 9.794 1.00 91.38 125 ALA A O 1
ATOM 992 N N . ALA A 1 126 ? -15.848 11.643 8.137 1.00 91.38 126 ALA A N 1
ATOM 993 C CA . ALA A 1 126 ? -15.320 12.953 7.796 1.00 91.38 126 ALA A CA 1
ATOM 994 C C . ALA A 1 126 ? -16.435 13.842 7.220 1.00 91.38 126 ALA A C 1
ATOM 996 O O . ALA A 1 126 ? -17.356 13.357 6.554 1.00 91.38 126 ALA A O 1
ATOM 997 N N . ALA A 1 127 ? -16.346 15.149 7.464 1.00 91.31 127 ALA A N 1
ATOM 998 C CA . ALA A 1 127 ? -17.314 16.093 6.925 1.00 91.31 127 ALA A CA 1
ATOM 999 C C . ALA A 1 127 ? -17.227 16.158 5.383 1.00 91.31 127 ALA A C 1
ATOM 1001 O O . ALA A 1 127 ? -16.137 15.990 4.833 1.00 91.31 127 ALA A O 1
ATOM 1002 N N . PRO A 1 128 ? -18.326 16.467 4.664 1.00 88.75 128 PRO A N 1
ATOM 1003 C CA . PRO A 1 128 ? -18.366 16.401 3.196 1.00 88.75 128 PRO A CA 1
ATOM 1004 C C . PRO A 1 128 ? -17.359 17.303 2.466 1.00 88.75 128 PRO A C 1
ATOM 1006 O O . PRO A 1 128 ? -17.039 17.060 1.308 1.00 88.75 128 PRO A O 1
ATOM 1009 N N . TYR A 1 129 ? -16.884 18.360 3.127 1.00 90.56 129 TYR A N 1
ATOM 1010 C CA . TYR A 1 129 ? -15.919 19.318 2.584 1.00 90.56 129 TYR A CA 1
ATOM 1011 C C . TYR A 1 129 ? -14.454 18.928 2.842 1.00 90.56 129 TYR A C 1
ATOM 1013 O O . TYR A 1 129 ? -13.551 19.609 2.360 1.00 90.56 129 TYR A O 1
ATOM 1021 N N . VAL A 1 130 ? -14.198 17.872 3.621 1.00 90.00 130 VAL A N 1
ATOM 1022 C CA . VAL A 1 130 ? -12.841 17.406 3.927 1.00 90.00 130 VAL A CA 1
ATOM 1023 C C . VAL A 1 130 ? -12.340 16.540 2.776 1.00 90.00 130 VAL A C 1
ATOM 1025 O O . VAL A 1 130 ? -13.002 15.593 2.354 1.00 90.00 130 VAL A O 1
ATOM 1028 N N . SER A 1 131 ? -11.153 16.865 2.268 1.00 89.12 131 SER A N 1
ATOM 1029 C CA . SER A 1 131 ? -10.481 16.053 1.256 1.00 89.12 131 SER A CA 1
ATOM 1030 C C . SER A 1 131 ? -10.173 14.660 1.800 1.00 89.12 131 SER A C 1
ATOM 1032 O O . SER A 1 131 ? -9.836 14.501 2.970 1.00 89.12 131 SER A O 1
ATOM 1034 N N . VAL A 1 132 ? -10.200 13.644 0.936 1.00 86.56 132 VAL A N 1
ATOM 1035 C CA . VAL A 1 132 ? -9.853 12.264 1.315 1.00 86.56 132 VAL A CA 1
ATOM 1036 C C . VAL A 1 132 ? -8.449 12.197 1.929 1.00 86.56 132 VAL A C 1
ATOM 1038 O O . VAL A 1 132 ? -8.246 11.485 2.905 1.00 86.56 132 VAL A O 1
ATOM 1041 N N . PHE A 1 133 ? -7.502 12.993 1.425 1.00 87.31 133 PHE A N 1
ATOM 1042 C CA . PHE A 1 133 ? -6.122 13.042 1.927 1.00 87.31 133 PHE A CA 1
ATOM 1043 C C . PHE A 1 133 ? -5.980 13.651 3.327 1.00 87.31 133 PHE A C 1
ATOM 1045 O O . PHE A 1 133 ? -5.021 13.336 4.023 1.00 87.31 133 PHE A O 1
ATOM 1052 N N . ASP A 1 134 ? -6.929 14.497 3.730 1.00 87.06 134 ASP A N 1
ATOM 1053 C CA . ASP A 1 134 ? -6.970 15.109 5.062 1.00 87.06 134 ASP A CA 1
ATOM 1054 C C . ASP A 1 134 ? -7.932 14.362 6.003 1.00 87.06 134 ASP A C 1
ATOM 1056 O O . ASP A 1 134 ? -8.043 14.682 7.190 1.00 87.06 134 ASP A O 1
ATOM 1060 N N . SER A 1 135 ? -8.657 13.369 5.479 1.00 90.94 135 SER A N 1
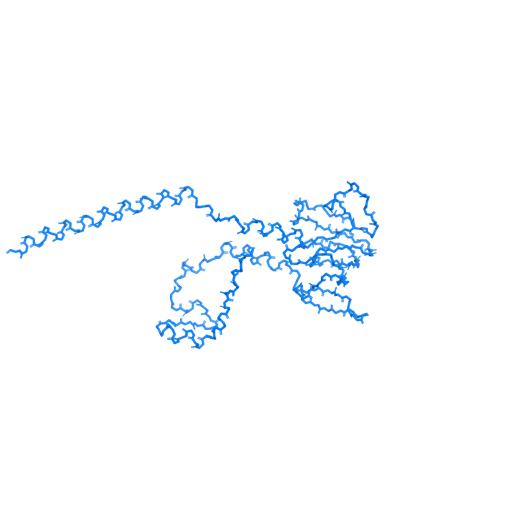ATOM 1061 C CA . SER A 1 135 ? -9.601 12.578 6.253 1.00 90.94 135 SER A CA 1
ATOM 1062 C C . SER A 1 135 ? -8.857 11.650 7.214 1.00 90.94 135 SER A C 1
ATOM 1064 O O . SER A 1 135 ? -7.936 10.932 6.838 1.00 90.94 135 SER A O 1
ATOM 1066 N N . ARG A 1 136 ? -9.278 11.648 8.481 1.00 92.56 136 ARG A N 1
ATOM 1067 C CA . ARG A 1 136 ? -8.691 10.807 9.541 1.00 92.56 136 ARG A CA 1
ATOM 1068 C C . ARG A 1 136 ? -9.317 9.420 9.627 1.00 92.56 136 ARG A C 1
ATOM 1070 O O . ARG A 1 136 ? -9.044 8.661 10.546 1.00 92.56 136 ARG A O 1
ATOM 1077 N N . ASN A 1 137 ? -10.229 9.118 8.719 1.00 94.88 137 ASN A N 1
ATOM 1078 C CA . ASN A 1 137 ? -11.074 7.939 8.785 1.00 94.88 137 ASN A CA 1
ATOM 1079 C C . ASN A 1 137 ? -10.799 6.963 7.627 1.00 94.88 137 ASN A C 1
ATOM 1081 O O . ASN A 1 137 ? -11.507 5.963 7.458 1.00 94.88 137 ASN A O 1
ATOM 1085 N N . VAL A 1 138 ? -9.745 7.248 6.857 1.00 94.69 138 VAL A N 1
ATOM 1086 C CA . VAL A 1 138 ? -9.206 6.432 5.773 1.00 94.69 138 VAL A CA 1
ATOM 1087 C C . VAL A 1 138 ? -7.713 6.226 6.019 1.00 94.69 138 VAL A C 1
ATOM 1089 O O . VAL A 1 138 ? -6.982 7.181 6.263 1.00 94.69 138 VAL A O 1
ATOM 1092 N N . ALA A 1 139 ? -7.262 4.979 5.930 1.00 94.31 139 ALA A N 1
ATOM 1093 C CA . ALA A 1 139 ? -5.853 4.615 5.911 1.00 94.31 139 ALA A CA 1
ATOM 1094 C C . ALA A 1 139 ? -5.452 4.243 4.479 1.00 94.31 139 ALA A C 1
ATOM 1096 O O . ALA A 1 139 ? -6.191 3.535 3.793 1.00 94.31 139 ALA A O 1
ATOM 1097 N N . PHE A 1 140 ? -4.298 4.718 4.014 1.00 94.31 140 PHE A N 1
ATOM 1098 C CA . PHE A 1 140 ? -3.848 4.496 2.639 1.00 94.31 140 PHE A CA 1
ATOM 1099 C C . PHE A 1 140 ? -2.844 3.354 2.551 1.00 94.31 140 PHE A C 1
ATOM 1101 O O . PHE A 1 140 ? -2.034 3.151 3.458 1.00 94.31 140 PHE A O 1
ATOM 1108 N N . LYS A 1 141 ? -2.838 2.647 1.418 1.00 92.00 141 LYS A N 1
ATOM 1109 C CA . LYS A 1 141 ? -1.836 1.616 1.140 1.00 92.00 141 LYS A CA 1
ATOM 1110 C C . LYS A 1 141 ? -0.426 2.186 1.304 1.00 92.00 141 LYS A C 1
ATOM 1112 O O . LYS A 1 141 ? -0.078 3.185 0.677 1.00 92.00 141 LYS A O 1
ATOM 1117 N N . GLY A 1 142 ? 0.403 1.485 2.073 1.00 89.12 142 GLY A N 1
ATOM 1118 C CA . GLY A 1 142 ? 1.797 1.848 2.310 1.00 89.12 142 GLY A CA 1
ATOM 1119 C C . GLY A 1 142 ? 2.018 2.743 3.526 1.00 89.12 142 GLY A C 1
ATOM 1120 O O . GLY A 1 142 ? 3.157 2.803 3.977 1.00 89.12 142 GLY A O 1
ATOM 1121 N N . SER A 1 143 ? 0.975 3.350 4.107 1.00 91.31 143 SER A N 1
ATOM 1122 C CA . SER A 1 143 ? 1.091 4.053 5.391 1.00 91.31 143 SER A CA 1
ATOM 1123 C C . SER A 1 143 ? 1.582 3.114 6.496 1.00 91.31 143 SER A C 1
ATOM 1125 O O . SER A 1 143 ? 1.375 1.898 6.431 1.00 91.31 143 SER A O 1
ATOM 1127 N N . TYR A 1 144 ? 2.241 3.672 7.508 1.00 91.88 144 TYR A N 1
ATOM 1128 C CA . TYR A 1 144 ? 2.801 2.911 8.625 1.00 91.88 144 TYR A CA 1
ATOM 1129 C C . TYR A 1 144 ? 2.004 3.167 9.903 1.00 91.88 144 TYR A C 1
ATOM 1131 O O . TYR A 1 144 ? 1.804 4.317 10.285 1.00 91.88 144 TYR A O 1
ATOM 1139 N N . CYS A 1 145 ? 1.537 2.107 10.559 1.00 93.38 145 CYS A N 1
ATOM 1140 C CA . CYS A 1 145 ? 0.857 2.209 11.844 1.00 93.38 145 CYS A CA 1
ATOM 1141 C C . CYS A 1 145 ? 1.900 2.406 12.945 1.00 93.38 145 CYS A C 1
ATOM 1143 O O . CYS A 1 145 ? 2.637 1.476 13.278 1.00 93.38 145 CYS A O 1
ATOM 1145 N N . THR A 1 146 ? 1.979 3.613 13.501 1.00 92.44 146 THR A N 1
ATOM 1146 C CA . THR A 1 146 ? 2.959 3.938 14.542 1.00 92.44 146 THR A CA 1
ATOM 1147 C C . THR A 1 146 ? 2.509 3.421 15.898 1.00 92.44 146 THR A C 1
ATOM 1149 O O . THR A 1 146 ? 3.319 2.880 16.645 1.00 92.44 146 THR A O 1
ATOM 1152 N N . GLU A 1 147 ? 1.224 3.581 16.215 1.00 92.31 147 GLU A N 1
ATOM 1153 C CA . GLU A 1 147 ? 0.665 3.278 17.532 1.00 92.31 147 GLU A CA 1
ATOM 1154 C C . GLU A 1 147 ? -0.795 2.835 17.433 1.00 92.31 147 GLU A C 1
ATOM 1156 O O . GLU A 1 147 ? -1.497 3.174 16.475 1.00 92.31 147 GLU A O 1
ATOM 1161 N N . GLY A 1 148 ? -1.237 2.095 18.451 1.00 91.25 148 GLY A N 1
ATOM 1162 C CA . GLY A 1 148 ? -2.606 1.613 18.575 1.00 91.25 148 GLY A CA 1
ATOM 1163 C C . GLY A 1 148 ? -2.975 0.506 17.593 1.00 91.25 148 GLY A C 1
ATOM 1164 O O . GLY A 1 148 ? -2.138 -0.029 16.866 1.00 91.25 148 GLY A O 1
ATOM 1165 N N . ASP A 1 149 ? -4.263 0.180 17.592 1.00 91.38 149 ASP A N 1
ATOM 1166 C CA . ASP A 1 149 ? -4.849 -0.853 16.744 1.00 91.38 149 ASP A CA 1
ATOM 1167 C C . ASP A 1 149 ? -6.178 -0.367 16.159 1.00 91.38 149 ASP A C 1
ATOM 1169 O O . ASP A 1 149 ? -6.825 0.551 16.676 1.00 91.38 149 ASP A O 1
ATOM 1173 N N . GLY A 1 150 ? -6.625 -0.995 15.079 1.00 93.75 150 GLY A N 1
ATOM 1174 C CA . GLY A 1 150 ? -7.912 -0.679 14.481 1.00 93.75 150 GLY A CA 1
ATOM 1175 C C . GLY A 1 150 ? -8.461 -1.780 13.597 1.00 93.75 150 GLY A C 1
ATOM 1176 O O . GLY A 1 150 ? -7.782 -2.740 13.247 1.00 93.75 150 GLY A O 1
ATOM 1177 N N . LEU A 1 151 ? -9.719 -1.608 13.218 1.00 94.62 151 LEU A N 1
ATOM 1178 C CA . LEU A 1 151 ? -10.416 -2.461 12.270 1.00 94.62 151 LEU A CA 1
ATOM 1179 C C . LEU A 1 151 ? -10.939 -1.583 11.145 1.00 94.62 151 LEU A C 1
ATOM 1181 O O . LEU A 1 151 ? -11.507 -0.517 11.396 1.00 94.62 151 LEU A O 1
ATOM 1185 N N . GLY A 1 152 ? -10.789 -2.029 9.907 1.00 96.44 152 GLY A N 1
ATOM 1186 C CA . GLY A 1 152 ? -11.322 -1.301 8.769 1.00 96.44 152 GLY A CA 1
ATOM 1187 C C . GLY A 1 152 ? -11.717 -2.201 7.614 1.00 96.44 152 GLY A C 1
ATOM 1188 O O . GLY A 1 152 ? -11.290 -3.346 7.528 1.00 96.44 152 GLY A O 1
ATOM 1189 N N . ILE A 1 153 ? -12.546 -1.662 6.726 1.00 97.44 153 ILE A N 1
ATOM 1190 C CA . ILE A 1 153 ? -12.983 -2.333 5.505 1.00 97.44 153 ILE A CA 1
ATOM 1191 C C . ILE A 1 153 ? -12.172 -1.841 4.310 1.00 97.44 153 ILE A C 1
ATOM 1193 O O . ILE A 1 153 ? -11.975 -0.637 4.122 1.00 97.44 153 ILE A O 1
ATOM 1197 N N . VAL A 1 154 ? -11.702 -2.768 3.486 1.00 97.69 154 VAL A N 1
ATOM 1198 C CA . VAL A 1 154 ? -10.941 -2.453 2.279 1.00 97.69 154 VAL A CA 1
ATOM 1199 C C . VAL A 1 154 ? -11.853 -1.803 1.246 1.00 97.69 154 VAL A C 1
ATOM 1201 O O . VAL A 1 154 ? -12.852 -2.389 0.828 1.00 97.69 154 VAL A O 1
ATOM 1204 N N . ILE A 1 155 ? -11.481 -0.604 0.797 1.00 97.06 155 ILE A N 1
ATOM 1205 C CA . ILE A 1 155 ? -12.229 0.163 -0.208 1.00 97.06 155 ILE A CA 1
ATOM 1206 C C . ILE A 1 155 ? -11.553 0.163 -1.581 1.00 97.06 155 ILE A C 1
ATOM 1208 O O . ILE A 1 155 ? -12.243 0.287 -2.593 1.00 97.06 155 ILE A O 1
ATOM 1212 N N . ARG A 1 156 ? -10.218 0.032 -1.649 1.00 95.81 156 ARG A N 1
ATOM 1213 C CA . ARG A 1 156 ? -9.462 -0.071 -2.911 1.00 95.81 156 ARG A CA 1
ATOM 1214 C C . ARG A 1 156 ? -8.229 -0.954 -2.738 1.00 95.81 156 ARG A C 1
ATOM 1216 O O . ARG A 1 156 ? -7.583 -0.909 -1.696 1.00 95.81 156 ARG A O 1
ATOM 1223 N N . THR A 1 157 ? -7.862 -1.691 -3.785 1.00 94.50 157 THR A N 1
ATOM 1224 C CA . THR A 1 157 ? -6.702 -2.604 -3.808 1.00 94.50 157 THR A CA 1
ATOM 1225 C C . THR A 1 157 ? -5.853 -2.428 -5.074 1.00 94.50 157 THR A C 1
ATOM 1227 O O . THR A 1 157 ? -6.270 -1.806 -6.058 1.00 94.50 157 THR A O 1
ATOM 1230 N N . GLY A 1 158 ? -4.622 -2.953 -5.050 1.00 88.06 158 GLY A N 1
ATOM 1231 C CA . GLY A 1 158 ? -3.734 -3.012 -6.217 1.00 88.06 158 GLY A CA 1
ATOM 1232 C C . GLY A 1 158 ? -3.476 -1.656 -6.886 1.00 88.06 158 GLY A C 1
ATOM 1233 O O . GLY A 1 158 ? -3.117 -0.683 -6.227 1.00 88.06 158 GLY A O 1
ATOM 1234 N N . LYS A 1 159 ? -3.659 -1.603 -8.211 1.00 88.00 159 LYS A N 1
ATOM 1235 C CA . LYS A 1 159 ? -3.493 -0.393 -9.041 1.00 88.00 159 LYS A CA 1
ATOM 1236 C C . LYS A 1 159 ? -4.548 0.689 -8.794 1.00 88.00 159 LYS A C 1
ATOM 1238 O O . LYS A 1 159 ? -4.378 1.812 -9.253 1.00 88.00 159 LYS A O 1
ATOM 1243 N N . PHE A 1 160 ? -5.645 0.343 -8.122 1.00 91.81 160 PHE A N 1
ATOM 1244 C CA . PHE A 1 160 ? -6.740 1.267 -7.845 1.00 91.81 160 PHE A CA 1
ATOM 1245 C C . PHE A 1 160 ? -6.559 2.008 -6.523 1.00 91.81 160 PHE A C 1
ATOM 1247 O O . PHE A 1 160 ? -7.290 2.967 -6.282 1.00 91.81 160 PHE A O 1
ATOM 1254 N N . THR A 1 161 ? -5.607 1.603 -5.675 1.00 92.56 161 THR A N 1
ATOM 1255 C CA . THR A 1 161 ? -5.268 2.405 -4.495 1.00 92.56 161 THR A CA 1
ATOM 1256 C C . THR A 1 161 ? -4.705 3.756 -4.909 1.00 92.56 161 THR A C 1
ATOM 1258 O O . THR A 1 161 ? -4.215 3.916 -6.026 1.00 92.56 161 THR A O 1
ATOM 1261 N N . VAL A 1 162 ? -4.729 4.731 -4.005 1.00 91.62 162 VAL A N 1
ATOM 1262 C CA . VAL A 1 162 ? -4.115 6.044 -4.238 1.00 91.62 162 VAL A CA 1
ATOM 1263 C C . VAL A 1 162 ? -2.655 5.893 -4.671 1.00 91.62 162 VAL A C 1
ATOM 1265 O O . VAL A 1 162 ? -2.264 6.398 -5.723 1.00 91.62 162 VAL A O 1
ATOM 1268 N N . LEU A 1 163 ? -1.868 5.133 -3.905 1.00 88.38 163 LEU A N 1
ATOM 1269 C CA . LEU A 1 163 ? -0.460 4.890 -4.214 1.00 88.38 163 LEU A CA 1
ATOM 1270 C C . LEU A 1 163 ? -0.281 4.094 -5.519 1.00 88.38 163 LEU A C 1
ATOM 1272 O O . LEU A 1 163 ? 0.617 4.388 -6.304 1.00 88.38 163 LEU A O 1
ATOM 1276 N N . GLY A 1 164 ? -1.153 3.116 -5.782 1.00 87.56 164 GLY A N 1
ATOM 1277 C CA . GLY A 1 164 ? -1.148 2.339 -7.024 1.00 87.56 164 GLY A CA 1
ATOM 1278 C C . GLY A 1 164 ? -1.450 3.192 -8.257 1.00 87.56 164 GLY A C 1
ATOM 1279 O O . GLY A 1 164 ? -0.801 3.030 -9.289 1.00 87.56 164 GLY A O 1
ATOM 1280 N N . GLY A 1 165 ? -2.375 4.145 -8.135 1.00 87.50 165 GLY A N 1
ATOM 1281 C CA . GLY A 1 165 ? -2.695 5.112 -9.179 1.00 87.50 165 GLY A CA 1
ATOM 1282 C C . GLY A 1 165 ? -1.521 6.040 -9.478 1.00 87.50 165 GLY A C 1
ATOM 1283 O O . GLY A 1 165 ? -1.170 6.215 -10.643 1.00 87.50 165 GLY A O 1
ATOM 1284 N N . ILE A 1 166 ? -0.861 6.566 -8.439 1.00 84.81 166 ILE A N 1
ATOM 1285 C CA . ILE A 1 166 ? 0.347 7.397 -8.583 1.00 84.81 166 ILE A CA 1
ATOM 1286 C C . ILE A 1 166 ? 1.463 6.606 -9.282 1.00 84.81 166 ILE A C 1
ATOM 1288 O O . ILE A 1 166 ? 2.050 7.089 -10.250 1.00 84.81 166 ILE A O 1
ATOM 1292 N N . ALA A 1 167 ? 1.719 5.368 -8.851 1.00 82.38 167 ALA A N 1
ATOM 1293 C CA . ALA A 1 167 ? 2.737 4.514 -9.460 1.00 82.38 167 ALA A CA 1
ATOM 1294 C C . ALA A 1 167 ? 2.448 4.223 -10.945 1.00 82.38 167 ALA A C 1
ATOM 1296 O O . ALA A 1 167 ? 3.354 4.288 -11.774 1.00 82.38 167 ALA A O 1
ATOM 1297 N N . ASN A 1 168 ? 1.185 3.962 -11.298 1.00 80.38 168 ASN A N 1
ATOM 1298 C CA . ASN A 1 168 ? 0.780 3.679 -12.676 1.00 80.38 168 ASN A CA 1
ATOM 1299 C C . ASN A 1 168 ? 0.872 4.907 -13.604 1.00 80.38 168 ASN A C 1
ATOM 1301 O O . ASN A 1 168 ? 1.073 4.761 -14.805 1.00 80.38 168 ASN A O 1
ATOM 1305 N N . LEU A 1 169 ? 0.741 6.125 -13.069 1.00 75.31 169 LEU A N 1
ATOM 1306 C CA . LEU A 1 169 ? 0.964 7.351 -13.843 1.00 75.31 169 LEU A CA 1
ATOM 1307 C C . LEU A 1 169 ? 2.451 7.554 -14.164 1.00 75.31 169 LEU A C 1
ATOM 1309 O O . LEU A 1 169 ? 2.790 7.995 -15.260 1.00 75.31 169 LEU A O 1
ATOM 1313 N N . HIS A 1 170 ? 3.344 7.192 -13.240 1.00 67.88 170 HIS A N 1
ATOM 1314 C CA . HIS A 1 170 ? 4.788 7.313 -13.446 1.00 67.88 170 HIS A CA 1
ATOM 1315 C C . HIS A 1 170 ? 5.346 6.305 -14.458 1.00 67.88 170 HIS A C 1
ATOM 1317 O O . HIS A 1 170 ? 6.249 6.653 -15.217 1.00 67.88 170 HIS A O 1
ATOM 1323 N N . THR A 1 171 ? 4.809 5.084 -14.518 1.00 61.44 171 THR A N 1
ATOM 1324 C CA . THR A 1 171 ? 5.253 4.059 -15.482 1.00 61.44 171 THR A CA 1
ATOM 1325 C C . THR A 1 171 ? 4.842 4.358 -16.925 1.00 61.44 171 THR A C 1
ATOM 1327 O O . THR A 1 171 ? 5.448 3.823 -17.850 1.00 61.44 171 THR A O 1
ATOM 1330 N N . GLN A 1 172 ? 3.854 5.233 -17.142 1.00 58.69 172 GLN A N 1
ATOM 1331 C CA . GLN A 1 172 ? 3.420 5.666 -18.478 1.00 58.69 172 GLN A CA 1
ATOM 1332 C C . GLN A 1 172 ? 4.277 6.786 -19.075 1.00 58.69 172 GLN A C 1
ATOM 1334 O O . GLN A 1 172 ? 4.058 7.170 -20.223 1.00 58.69 172 GLN A O 1
ATOM 1339 N N . ILE A 1 173 ? 5.253 7.314 -18.333 1.00 54.41 173 ILE A N 1
ATOM 1340 C CA . ILE A 1 173 ? 6.204 8.289 -18.860 1.00 54.41 173 ILE A CA 1
ATOM 1341 C C . ILE A 1 173 ? 7.296 7.490 -19.586 1.00 54.41 173 ILE A C 1
ATOM 1343 O O . ILE A 1 173 ? 8.125 6.869 -18.914 1.00 54.41 173 ILE A O 1
ATOM 1347 N N . PRO A 1 174 ? 7.326 7.456 -20.936 1.00 53.56 174 PRO A N 1
ATOM 1348 C CA . PRO A 1 174 ? 8.413 6.792 -21.640 1.00 53.56 174 PRO A CA 1
ATOM 1349 C C . PRO A 1 174 ? 9.736 7.426 -21.195 1.00 53.56 174 PRO A C 1
ATOM 1351 O O . PRO A 1 174 ? 9.781 8.649 -21.027 1.00 53.56 174 PRO A O 1
ATOM 1354 N N . PRO A 1 175 ? 10.810 6.636 -21.004 1.00 55.94 175 PRO A N 1
ATOM 1355 C CA . PRO A 1 175 ? 12.092 7.172 -20.580 1.00 55.94 175 PRO A CA 1
ATOM 1356 C C . PRO A 1 175 ? 12.526 8.230 -21.592 1.00 55.94 175 PRO A C 1
ATOM 1358 O O . PRO A 1 175 ? 12.861 7.934 -22.743 1.00 55.94 175 PRO A O 1
ATOM 1361 N N . THR A 1 176 ? 12.476 9.492 -21.176 1.00 52.81 176 THR A N 1
ATOM 1362 C CA . THR A 1 176 ? 12.967 10.600 -21.978 1.00 52.81 176 THR A CA 1
ATOM 1363 C C . THR A 1 176 ? 14.471 10.418 -22.079 1.00 52.81 176 THR A C 1
ATOM 1365 O O . THR A 1 176 ? 15.197 10.520 -21.090 1.00 52.81 176 THR A O 1
ATOM 1368 N N . LYS A 1 177 ? 14.951 10.084 -23.283 1.00 57.47 177 LYS A N 1
ATOM 1369 C CA . LYS A 1 177 ? 16.388 10.017 -23.563 1.00 57.47 177 LYS A CA 1
ATOM 1370 C C . LYS A 1 177 ? 17.010 11.328 -23.089 1.00 57.47 177 LYS A C 1
ATOM 1372 O O . LYS A 1 177 ? 16.588 12.402 -23.521 1.00 57.47 177 LYS A O 1
ATOM 1377 N N . SER A 1 178 ? 17.982 11.239 -22.185 1.00 71.56 178 SER A N 1
ATOM 1378 C CA . SER A 1 178 ? 18.688 12.421 -21.699 1.00 71.56 178 SER A CA 1
ATOM 1379 C C . SER A 1 178 ? 19.322 13.140 -22.889 1.00 71.56 178 SER A C 1
ATOM 1381 O O . SER A 1 178 ? 19.922 12.491 -23.750 1.00 71.56 178 SER A O 1
ATOM 1383 N N . LYS A 1 179 ? 19.218 14.476 -22.935 1.00 72.50 179 LYS A N 1
ATOM 1384 C CA . LYS A 1 179 ? 19.845 15.286 -23.995 1.00 72.50 179 LYS A CA 1
ATOM 1385 C C . LYS A 1 179 ? 21.335 14.950 -24.145 1.00 72.50 179 LYS A C 1
ATOM 1387 O O . LYS A 1 179 ? 21.824 14.844 -25.260 1.00 72.50 179 LYS A O 1
ATOM 1392 N N . LEU A 1 180 ? 22.014 14.647 -23.038 1.00 78.00 180 LEU A N 1
ATOM 1393 C CA . LEU A 1 180 ? 23.416 14.228 -23.033 1.00 78.00 180 LEU A CA 1
ATOM 1394 C C . LEU A 1 180 ? 23.652 12.878 -23.739 1.00 78.00 180 LEU A C 1
ATOM 1396 O O . LEU A 1 180 ? 24.629 12.720 -24.464 1.00 78.00 180 LEU A O 1
ATOM 1400 N N . GLN A 1 181 ? 22.757 11.901 -23.563 1.00 70.56 181 GLN A N 1
ATOM 1401 C CA . GLN A 1 181 ? 22.879 10.586 -24.209 1.00 70.56 181 GLN A CA 1
ATOM 1402 C C . GLN A 1 181 ? 22.642 10.654 -25.722 1.00 70.56 181 GLN A C 1
ATOM 1404 O O . GLN A 1 181 ? 23.213 9.856 -26.467 1.00 70.56 181 GLN A O 1
ATOM 1409 N N . ALA A 1 182 ? 21.805 11.588 -26.182 1.00 78.00 182 ALA A N 1
ATOM 1410 C CA . ALA A 1 182 ? 21.612 11.827 -27.608 1.00 78.00 182 ALA A CA 1
ATOM 1411 C C . ALA A 1 182 ? 22.889 12.390 -28.255 1.00 78.00 182 ALA A C 1
ATOM 1413 O O . ALA A 1 182 ? 23.331 11.857 -29.270 1.00 78.00 182 ALA A O 1
ATOM 1414 N N . GLU A 1 183 ? 23.528 13.381 -27.625 1.00 84.56 183 GLU A N 1
ATOM 1415 C CA . GLU A 1 183 ? 24.780 13.976 -28.118 1.00 84.56 183 GLU A CA 1
ATOM 1416 C C . GLU A 1 183 ? 25.933 12.962 -28.166 1.00 84.56 183 GLU A C 1
ATOM 1418 O O . GLU A 1 183 ? 26.629 12.848 -29.176 1.00 84.56 183 GLU A O 1
ATOM 1423 N N . LEU A 1 184 ? 26.093 12.146 -27.116 1.00 87.56 184 LEU A N 1
ATOM 1424 C CA . LEU A 1 184 ? 27.124 11.103 -27.081 1.00 87.56 184 LEU A CA 1
ATOM 1425 C C . LEU A 1 184 ? 26.940 10.057 -28.186 1.00 87.56 184 LEU A C 1
ATOM 1427 O O . LEU A 1 184 ? 27.922 9.583 -28.754 1.00 87.56 184 LEU A O 1
ATOM 1431 N N . ARG A 1 185 ? 25.692 9.712 -28.527 1.00 84.25 185 ARG A N 1
ATOM 1432 C CA . ARG A 1 185 ? 25.404 8.773 -29.619 1.00 84.25 185 ARG A CA 1
ATOM 1433 C C . ARG A 1 185 ? 25.818 9.349 -30.971 1.00 84.25 185 ARG A C 1
ATOM 1435 O O . ARG A 1 185 ? 26.450 8.641 -31.751 1.00 84.25 185 ARG A O 1
ATOM 1442 N N . THR A 1 186 ? 25.489 10.611 -31.235 1.00 87.62 186 THR A N 1
ATOM 1443 C CA . THR A 1 186 ? 25.872 11.292 -32.480 1.00 87.62 186 THR A CA 1
ATOM 1444 C C . THR A 1 186 ? 27.394 11.396 -32.598 1.00 87.62 186 THR A C 1
ATOM 1446 O O . THR A 1 186 ? 27.958 11.097 -33.650 1.00 87.62 186 THR A O 1
ATOM 1449 N N . PHE A 1 187 ? 28.077 11.727 -31.500 1.00 92.75 187 PHE A N 1
ATOM 1450 C CA . PHE A 1 187 ? 29.538 11.773 -31.451 1.00 92.75 187 PHE A CA 1
ATOM 1451 C C . PHE A 1 187 ? 30.181 10.395 -31.697 1.00 92.75 187 PHE A C 1
ATOM 1453 O O . PHE A 1 187 ? 31.101 10.271 -32.506 1.00 92.75 187 PHE A O 1
ATOM 1460 N N . ALA A 1 188 ? 29.657 9.335 -31.072 1.00 92.19 188 ALA A N 1
ATOM 1461 C CA . ALA A 1 188 ? 30.135 7.967 -31.280 1.00 92.19 188 ALA A CA 1
ATOM 1462 C C . ALA A 1 188 ? 29.930 7.484 -32.726 1.00 92.19 188 ALA A C 1
ATOM 1464 O O . ALA A 1 188 ? 30.810 6.834 -33.296 1.00 92.19 188 ALA A O 1
ATOM 1465 N N . GLN A 1 189 ? 28.799 7.832 -33.349 1.00 92.62 189 GLN A N 1
ATOM 1466 C CA . GLN A 1 189 ? 28.548 7.541 -34.762 1.00 92.62 189 GLN A CA 1
ATOM 1467 C C . GLN A 1 189 ? 29.542 8.264 -35.676 1.00 92.62 189 GLN A C 1
ATOM 1469 O O . GLN A 1 189 ? 30.069 7.644 -36.598 1.00 92.62 189 GLN A O 1
ATOM 1474 N N . PHE A 1 190 ? 29.856 9.532 -35.395 1.00 94.81 190 PHE A N 1
ATOM 1475 C CA . PHE A 1 190 ? 30.845 10.291 -36.163 1.00 94.81 190 PHE A CA 1
ATOM 1476 C C . PHE A 1 190 ? 32.233 9.630 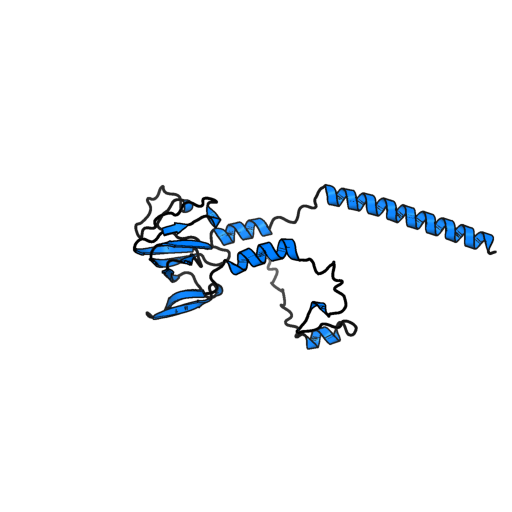-36.135 1.00 94.81 190 PHE A C 1
ATOM 1478 O O . PHE A 1 190 ? 32.830 9.407 -37.189 1.00 94.81 190 PHE A O 1
ATOM 1485 N N . ILE A 1 191 ? 32.716 9.240 -34.949 1.00 96.31 191 ILE A N 1
ATOM 1486 C CA . ILE A 1 191 ? 34.012 8.555 -34.806 1.00 96.31 191 ILE A CA 1
ATOM 1487 C C . ILE A 1 191 ? 34.003 7.199 -35.524 1.00 96.31 191 ILE A C 1
ATOM 1489 O O . ILE A 1 191 ? 34.971 6.855 -36.201 1.00 96.31 191 ILE A O 1
ATOM 1493 N N . SER A 1 192 ? 32.904 6.446 -35.419 1.00 95.44 192 SER A N 1
ATOM 1494 C CA . SER A 1 192 ? 32.785 5.116 -36.033 1.00 95.44 192 SER A CA 1
ATOM 1495 C C . SER A 1 192 ? 32.869 5.180 -37.560 1.00 95.44 192 SER A C 1
ATOM 1497 O O . SER A 1 192 ? 33.595 4.400 -38.175 1.00 95.44 192 SER A O 1
ATOM 1499 N N . VAL A 1 193 ? 32.173 6.139 -38.181 1.00 96.44 193 VAL A N 1
ATOM 1500 C CA . VAL A 1 193 ? 32.229 6.352 -39.637 1.00 96.44 193 VAL A CA 1
ATOM 1501 C C . VAL 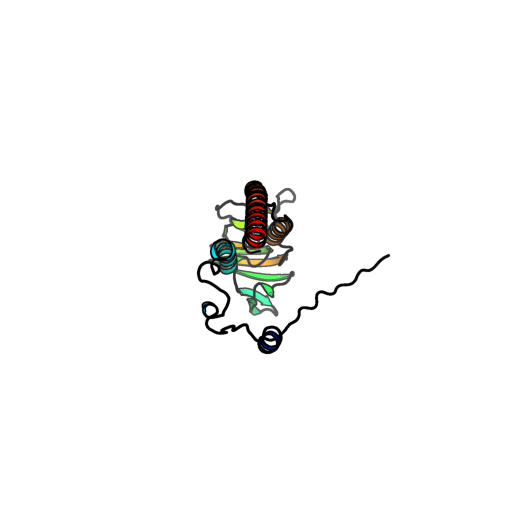A 1 193 ? 33.637 6.756 -40.073 1.00 96.44 193 VAL A C 1
ATOM 1503 O O . VAL A 1 193 ? 34.154 6.213 -41.048 1.00 96.44 193 VAL A O 1
ATOM 1506 N N . LEU A 1 194 ? 34.287 7.657 -39.331 1.00 97.00 194 LEU A N 1
ATOM 1507 C CA . LEU A 1 194 ? 35.650 8.091 -39.634 1.00 97.00 194 LEU A CA 1
ATOM 1508 C C . LEU A 1 194 ? 36.651 6.924 -39.584 1.00 97.00 194 LEU A C 1
ATOM 1510 O O . LEU A 1 194 ? 37.466 6.779 -40.497 1.00 97.00 194 LEU A O 1
ATOM 1514 N N . ALA A 1 195 ? 36.562 6.072 -38.560 1.00 97.00 195 ALA A N 1
ATOM 1515 C CA . ALA A 1 195 ? 37.433 4.910 -38.398 1.00 97.00 195 ALA A CA 1
ATOM 1516 C C . ALA A 1 195 ? 37.279 3.904 -39.552 1.00 97.00 195 ALA A C 1
ATOM 1518 O O . ALA A 1 195 ? 38.278 3.441 -40.104 1.00 97.00 195 ALA A O 1
ATOM 1519 N N . ILE A 1 196 ? 36.040 3.611 -39.964 1.00 97.31 196 ILE A N 1
ATOM 1520 C CA . ILE A 1 196 ? 35.761 2.708 -41.091 1.00 97.31 196 ILE A CA 1
ATOM 1521 C C . ILE A 1 196 ? 36.313 3.289 -42.399 1.00 97.31 196 ILE A C 1
ATOM 1523 O O . ILE A 1 196 ? 36.962 2.572 -43.159 1.00 97.31 196 ILE A O 1
ATOM 1527 N N . CYS A 1 197 ? 36.124 4.588 -42.651 1.00 97.00 197 CYS A N 1
ATOM 1528 C CA . CYS A 1 197 ? 36.671 5.250 -43.837 1.00 97.00 197 CYS A CA 1
ATOM 1529 C C . CYS A 1 197 ? 38.202 5.152 -43.902 1.00 97.00 197 CYS A C 1
ATOM 1531 O O . CYS A 1 197 ? 38.751 4.824 -44.955 1.00 97.00 197 CYS A O 1
ATOM 1533 N N . MET A 1 198 ? 38.894 5.395 -42.783 1.00 97.06 198 MET A N 1
ATOM 1534 C CA . MET A 1 198 ? 40.353 5.257 -42.712 1.00 97.06 198 MET A CA 1
ATOM 1535 C C . MET A 1 198 ? 40.802 3.810 -42.947 1.00 97.06 198 MET A C 1
ATOM 1537 O O . MET A 1 198 ? 41.736 3.582 -43.716 1.00 97.06 198 MET A O 1
ATOM 1541 N N . ALA A 1 199 ? 40.113 2.834 -42.350 1.00 96.94 199 ALA A N 1
ATOM 1542 C CA . ALA A 1 199 ? 40.416 1.416 -42.533 1.00 96.94 199 ALA A CA 1
ATOM 1543 C C . ALA A 1 199 ? 40.278 0.980 -44.003 1.00 96.94 199 ALA A C 1
ATOM 1545 O O . ALA A 1 199 ? 41.178 0.336 -44.542 1.00 96.94 199 ALA A O 1
ATOM 1546 N N . VAL A 1 200 ? 39.195 1.384 -44.678 1.00 97.00 200 VAL A N 1
ATOM 1547 C CA . VAL A 1 200 ? 38.973 1.090 -46.104 1.00 97.00 200 VAL A CA 1
ATOM 1548 C C . VAL A 1 200 ? 40.033 1.762 -46.978 1.00 97.00 200 VAL A C 1
ATOM 1550 O O . VAL A 1 200 ? 40.570 1.124 -47.882 1.00 97.00 200 VAL A O 1
ATOM 1553 N N . ALA A 1 201 ? 40.386 3.021 -46.703 1.00 95.75 201 ALA A N 1
ATOM 1554 C CA . ALA A 1 201 ? 41.419 3.729 -47.457 1.00 95.75 201 ALA A CA 1
ATOM 1555 C C . ALA A 1 201 ? 42.788 3.039 -47.346 1.00 95.75 201 ALA A C 1
ATOM 1557 O O . ALA A 1 201 ? 43.444 2.801 -48.361 1.00 95.75 201 ALA A O 1
ATOM 1558 N N . MET A 1 202 ? 43.198 2.662 -46.130 1.00 96.06 202 MET A N 1
ATOM 1559 C CA . MET A 1 202 ? 44.449 1.930 -45.908 1.00 96.06 202 MET A CA 1
ATOM 1560 C C . MET A 1 202 ? 44.443 0.562 -46.594 1.00 96.06 202 MET A C 1
ATOM 1562 O O . MET A 1 202 ? 45.441 0.183 -47.207 1.00 96.06 202 MET A O 1
ATOM 1566 N N . PHE A 1 203 ? 43.320 -0.157 -46.536 1.00 95.56 203 PHE A N 1
ATOM 1567 C CA . PHE A 1 203 ? 43.164 -1.448 -47.201 1.00 95.56 203 PHE A CA 1
ATOM 1568 C C . PHE A 1 203 ? 43.334 -1.334 -48.724 1.00 95.56 203 PHE A C 1
ATOM 1570 O O . PHE A 1 203 ? 44.107 -2.087 -49.313 1.00 95.56 203 PHE A O 1
ATOM 1577 N N . LEU A 1 204 ? 42.689 -0.348 -49.359 1.00 95.75 204 LEU A N 1
ATOM 1578 C CA . LEU A 1 204 ? 42.800 -0.118 -50.804 1.00 95.75 204 LEU A CA 1
ATOM 1579 C C . LEU A 1 204 ? 44.225 0.252 -51.231 1.00 95.75 204 LEU A C 1
ATOM 1581 O O . LEU A 1 204 ? 44.715 -0.275 -52.229 1.00 95.75 204 LEU A O 1
ATOM 1585 N N . ILE A 1 205 ? 44.904 1.117 -50.470 1.00 95.38 205 ILE A N 1
ATOM 1586 C CA . ILE A 1 205 ? 46.311 1.465 -50.727 1.00 95.38 205 ILE A CA 1
ATOM 1587 C C . ILE A 1 205 ? 47.188 0.210 -50.639 1.00 95.38 205 ILE A C 1
ATOM 1589 O O . ILE A 1 205 ? 47.996 -0.032 -51.533 1.00 95.38 205 ILE A O 1
ATOM 1593 N N . GLY A 1 206 ? 46.993 -0.620 -49.610 1.00 94.19 206 GLY A N 1
ATOM 1594 C CA . GLY A 1 206 ? 47.703 -1.890 -49.460 1.00 94.19 206 GLY A CA 1
ATOM 1595 C C . GLY A 1 206 ? 47.489 -2.835 -50.645 1.00 94.19 206 GLY A C 1
ATOM 1596 O O . GLY A 1 206 ? 48.455 -3.384 -51.166 1.00 94.19 206 GLY A O 1
ATOM 1597 N N . CYS A 1 207 ? 46.251 -2.972 -51.130 1.00 92.88 207 CYS A N 1
ATOM 1598 C CA . CYS A 1 207 ? 45.944 -3.786 -52.310 1.00 92.88 207 CYS A CA 1
ATOM 1599 C C . CYS A 1 207 ? 46.606 -3.270 -53.597 1.00 92.88 207 CYS A C 1
ATOM 1601 O O . CYS A 1 207 ? 46.937 -4.076 -54.462 1.00 92.88 207 CYS A O 1
ATOM 1603 N N . ILE A 1 208 ? 46.781 -1.952 -53.745 1.00 93.75 208 ILE A N 1
ATOM 1604 C CA . ILE A 1 208 ? 47.463 -1.361 -54.905 1.00 93.75 208 ILE A CA 1
ATOM 1605 C C . ILE A 1 208 ? 48.976 -1.594 -54.823 1.00 93.75 208 ILE A C 1
ATOM 1607 O O . ILE A 1 208 ? 49.583 -1.910 -55.837 1.00 93.75 208 ILE A O 1
ATOM 1611 N N . VAL A 1 209 ? 49.578 -1.454 -53.638 1.00 93.00 209 VAL A N 1
ATOM 1612 C CA . VAL A 1 209 ? 51.030 -1.628 -53.436 1.00 93.00 209 VAL A CA 1
ATOM 1613 C C . VAL A 1 209 ? 51.458 -3.098 -53.480 1.00 93.00 209 VAL A C 1
ATOM 1615 O O . VAL A 1 209 ? 52.569 -3.396 -53.902 1.00 93.00 209 VAL A O 1
ATOM 1618 N N . ALA A 1 210 ? 50.601 -4.022 -53.042 1.00 83.12 210 ALA A N 1
ATOM 1619 C CA . ALA A 1 210 ? 50.880 -5.460 -53.059 1.00 83.12 210 ALA A CA 1
ATOM 1620 C C . ALA A 1 210 ? 50.751 -6.107 -54.454 1.00 83.12 210 ALA A C 1
ATOM 1622 O O . ALA A 1 210 ? 50.937 -7.318 -54.580 1.00 83.12 210 ALA A O 1
ATOM 1623 N N . LYS A 1 211 ? 50.391 -5.322 -55.473 1.00 63.44 211 LYS A N 1
ATOM 1624 C CA . LYS A 1 211 ? 50.212 -5.751 -56.859 1.00 63.44 211 LYS A CA 1
ATOM 1625 C C . LYS A 1 211 ? 51.433 -5.384 -57.694 1.00 63.44 211 LYS A C 1
ATOM 1627 O O . LYS A 1 211 ? 51.809 -6.223 -58.539 1.00 63.44 211 LYS A O 1
#

Secondary structure (DSSP, 8-state):
--------------HHHHHHH-TT----SS-GGGSTT--TTTT--HHHHHHHHHHHHHS-SEEEEEETTEEEEEEGGG--TT-EEEEETTPBP-SEEEEEEEEEEEEE-HHHHS---EEE--SSPPPTTS-GGG-TTEE-TT-EEEEEEEEEEEEE-GGGSHHHHHHHHHHTS-----HHHHHHHHHHHHHHHHHHHHHHHHHHHHHHHT-

InterPro domains:
  IPR008250 P-type ATPase, A domain superfamily [SSF81653] (60-168)
  IPR050510 Cation transport ATPase (P-type) [PTHR43294] (50-209)
  IPR059000 P-type ATPase, A domain [PF00122] (58-169)

Foldseek 3Di:
DDDDDDDDPPPPDDPVNVCVVPVPWAADPPCRCPTPPDDPVNVPPDPPVVVVVVVVVLADQWFWWQDPNDTDIDGLVPDDAFIKTKFAAQHFDSAKWFFQWWDQWWKQPCLQPVDRDIDGADNDDDDPPDDPVRHRRIDFGSIHTHDTITITGHHGGACGTSNNVVVVVVVPPPPDQPPVNVVVVVVVVVVVVVVVVVVVVVVVVVVVVVD

pLDDT: mean 77.51, std 20.29, range [34.09, 97.69]

Sequence (211 aa):
MQAVGISFVEHHLTIEQLKDLYPDSYIHHEFPERSDGLHSEEARPFCYFEVLKSFTKLLPSKAIVIRDCEEKEVNTEDIVVGDLVIIRSGSRIPADIRILQTNCLTIEVSEVTGKKTPVECTAEAAAPYVSVFDSRNVAFKGSYCTEGDGLGIVIRTGKFTVLGGIANLHTQIPPTKSKLQAELRTFAQFISVLAICMAVAMFLIGCIVAK

Radius of gyration: 27.78 Å; chains: 1; bounding box: 69×47×77 Å